Protein AF-A0A1A8XMU4-F1 (afdb_monomer)

Solvent-accessible surface area (backbone atoms only — not comparable to full-atom values): 14173 Å² total; per-residue (Å²): 111,70,67,58,52,43,46,49,24,32,17,44,56,60,53,69,98,49,72,32,64,45,77,50,72,81,90,84,87,80,52,67,67,51,48,51,51,50,50,45,52,37,35,51,31,45,73,56,29,32,70,76,53,36,73,86,26,70,43,55,90,37,67,67,30,49,72,45,59,48,53,18,83,61,72,79,56,88,58,44,72,67,40,54,44,28,48,74,68,73,44,52,79,80,44,54,77,37,59,69,62,79,51,53,55,51,39,67,56,47,44,71,68,56,43,90,61,38,32,41,37,38,41,33,47,45,62,63,26,44,58,66,31,48,80,40,73,52,92,96,46,33,46,25,36,38,46,28,49,25,52,35,27,44,63,56,31,35,68,36,79,79,24,44,29,32,39,38,41,39,36,59,68,80,89,74,68,86,73,59,27,67,64,31,51,51,50,51,50,54,47,49,54,56,54,58,74,69,48,83,78,74,70,80,78,77,75,76,78,85,81,91,78,84,90,86,87,82,89,86,84,88,88,83,89,83,88,90,86,86,90,82,85,86,90,81,87,135

Structure (mmCIF, N/CA/C/O backbone):
data_AF-A0A1A8XMU4-F1
#
_entry.id   AF-A0A1A8XMU4-F1
#
loop_
_atom_site.group_PDB
_atom_site.id
_atom_site.type_symbol
_atom_site.label_atom_id
_atom_site.label_alt_id
_atom_site.label_comp_id
_atom_site.label_asym_id
_atom_s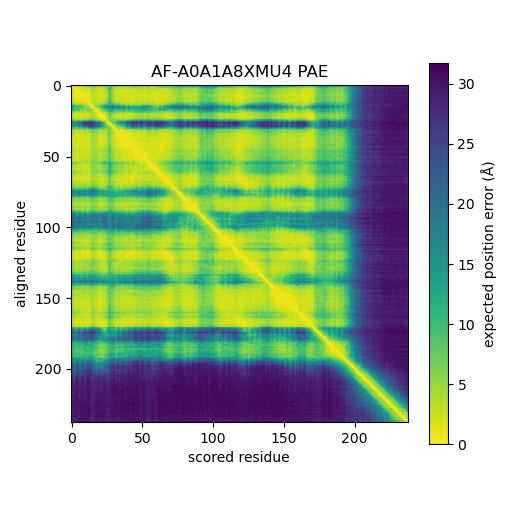ite.label_entity_id
_atom_site.label_seq_id
_atom_site.pdbx_PDB_ins_code
_atom_site.Cartn_x
_atom_site.Cartn_y
_atom_site.Cartn_z
_atom_site.occupancy
_atom_site.B_iso_or_equiv
_atom_site.auth_seq_id
_atom_site.auth_comp_id
_atom_site.auth_asym_id
_atom_site.auth_atom_id
_atom_site.pdbx_PDB_model_num
ATOM 1 N N . MET A 1 1 ? 6.404 12.737 -11.571 1.00 72.56 1 MET A N 1
ATOM 2 C CA . MET A 1 1 ? 6.039 11.404 -12.105 1.00 72.56 1 MET A CA 1
ATOM 3 C C . MET A 1 1 ? 7.260 10.493 -12.218 1.00 72.56 1 MET A C 1
ATOM 5 O O . MET A 1 1 ? 7.312 9.521 -11.483 1.00 72.56 1 MET A O 1
ATOM 9 N N . LYS A 1 2 ? 8.276 10.838 -13.027 1.00 79.31 2 LYS A N 1
ATOM 10 C CA . LYS A 1 2 ? 9.506 10.037 -13.212 1.00 79.31 2 LYS A CA 1
ATOM 11 C C . LYS A 1 2 ? 10.161 9.569 -11.899 1.00 79.31 2 LYS A C 1
ATOM 13 O O . LYS A 1 2 ? 10.366 8.378 -11.714 1.00 79.31 2 LYS A O 1
ATOM 18 N N . THR A 1 3 ? 10.335 10.474 -10.935 1.00 84.88 3 THR A N 1
ATOM 19 C CA . THR A 1 3 ? 10.904 10.156 -9.613 1.00 84.88 3 THR A CA 1
ATOM 20 C C . THR A 1 3 ? 10.090 9.135 -8.811 1.00 84.88 3 THR A C 1
ATOM 22 O O . THR A 1 3 ? 10.677 8.326 -8.102 1.00 84.88 3 THR A O 1
ATOM 25 N N . LEU A 1 4 ? 8.753 9.151 -8.909 1.00 86.81 4 LEU A N 1
ATOM 26 C CA . LEU A 1 4 ? 7.905 8.163 -8.230 1.00 86.81 4 LEU A CA 1
ATOM 27 C C . LEU A 1 4 ? 8.176 6.770 -8.801 1.00 86.81 4 LEU A C 1
ATOM 29 O O . LEU A 1 4 ? 8.338 5.823 -8.040 1.00 86.81 4 LEU A O 1
ATOM 33 N N . PHE A 1 5 ? 8.258 6.658 -10.127 1.00 89.44 5 PHE A N 1
ATOM 34 C CA . PHE A 1 5 ? 8.446 5.376 -10.802 1.00 89.44 5 PHE A CA 1
ATOM 35 C C . PHE A 1 5 ? 9.852 4.840 -10.538 1.00 89.44 5 PHE A C 1
ATOM 37 O O . PHE A 1 5 ? 9.994 3.707 -10.095 1.00 89.44 5 PHE A O 1
ATOM 44 N N . GLU A 1 6 ? 10.881 5.669 -10.716 1.00 88.44 6 GLU A N 1
ATOM 45 C CA . GLU A 1 6 ? 12.275 5.291 -10.461 1.00 88.44 6 GLU A CA 1
ATOM 46 C C . GLU A 1 6 ? 12.489 4.826 -9.021 1.00 88.44 6 GLU A C 1
ATOM 48 O O . GLU A 1 6 ? 13.019 3.739 -8.808 1.00 88.44 6 GLU A O 1
ATOM 53 N N . LYS A 1 7 ? 12.030 5.602 -8.029 1.00 89.44 7 LYS A N 1
ATOM 54 C CA . LYS A 1 7 ? 12.200 5.237 -6.618 1.00 89.44 7 LYS A CA 1
ATOM 55 C C . LYS A 1 7 ? 11.378 4.005 -6.235 1.00 89.44 7 LYS A C 1
ATOM 57 O O . LYS A 1 7 ? 11.873 3.163 -5.490 1.00 89.44 7 LYS A O 1
ATOM 62 N N . THR A 1 8 ? 10.160 3.870 -6.768 1.00 91.12 8 THR A N 1
ATOM 63 C CA . THR A 1 8 ? 9.319 2.689 -6.520 1.00 91.12 8 THR A CA 1
ATOM 64 C C . THR A 1 8 ? 9.969 1.432 -7.085 1.00 91.12 8 THR A C 1
ATOM 66 O O . THR A 1 8 ? 10.133 0.455 -6.363 1.00 91.12 8 THR A O 1
ATOM 69 N N . PHE A 1 9 ? 10.393 1.445 -8.348 1.00 91.81 9 PHE A N 1
ATOM 70 C CA . PHE A 1 9 ? 11.019 0.273 -8.952 1.00 91.81 9 PHE A CA 1
ATOM 71 C C . PHE A 1 9 ? 12.398 -0.028 -8.359 1.00 91.81 9 PHE A C 1
ATOM 73 O O . PHE A 1 9 ? 12.711 -1.197 -8.179 1.00 91.81 9 PHE A O 1
ATOM 80 N N . ALA A 1 10 ? 13.183 0.980 -7.967 1.00 89.25 10 ALA A N 1
ATOM 81 C CA . ALA A 1 10 ? 14.440 0.755 -7.251 1.00 89.25 10 ALA A CA 1
ATOM 82 C C . ALA A 1 10 ? 14.218 0.031 -5.911 1.00 89.25 10 ALA A C 1
ATOM 84 O O . ALA A 1 10 ? 14.952 -0.904 -5.593 1.00 89.25 10 ALA A O 1
ATOM 85 N N . ARG A 1 11 ? 13.173 0.406 -5.153 1.00 90.19 11 ARG A N 1
ATOM 86 C CA . ARG A 1 11 ? 12.763 -0.316 -3.937 1.00 90.19 11 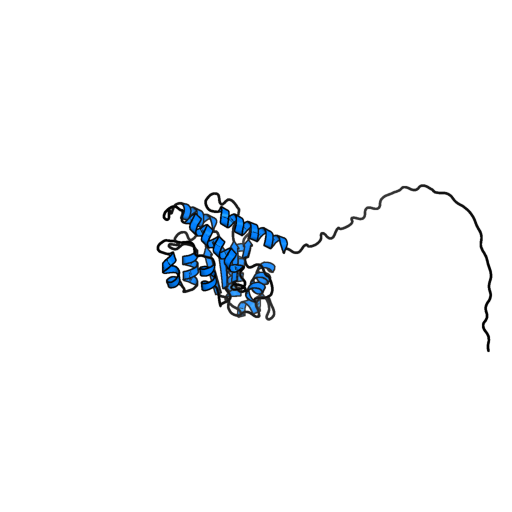ARG A CA 1
ATOM 87 C C . ARG A 1 11 ? 12.375 -1.759 -4.260 1.00 90.19 11 ARG A C 1
ATOM 89 O O . ARG A 1 11 ? 12.880 -2.676 -3.630 1.00 90.19 11 ARG A O 1
ATOM 96 N N . LEU A 1 12 ? 11.527 -1.960 -5.267 1.00 90.38 12 LEU A N 1
ATOM 97 C CA . LEU A 1 12 ? 11.021 -3.283 -5.658 1.00 90.38 12 LEU A CA 1
ATOM 98 C C . LEU A 1 12 ? 12.105 -4.205 -6.254 1.00 90.38 12 LEU A C 1
ATOM 100 O O . LEU A 1 12 ? 11.953 -5.422 -6.220 1.00 90.38 12 LEU A O 1
ATOM 104 N N . GLU A 1 13 ? 13.204 -3.642 -6.761 1.00 88.38 13 GLU A N 1
ATOM 105 C CA . GLU A 1 13 ? 14.417 -4.365 -7.174 1.00 88.38 13 GLU A CA 1
ATOM 106 C C . GLU A 1 13 ? 15.375 -4.665 -6.001 1.00 88.38 13 GLU A C 1
ATOM 108 O O . GLU A 1 13 ? 16.461 -5.196 -6.231 1.00 88.38 13 GLU A O 1
ATOM 113 N N . ASN A 1 14 ? 15.024 -4.309 -4.759 1.00 83.50 14 ASN A N 1
ATOM 114 C CA . ASN A 1 14 ? 15.906 -4.364 -3.585 1.00 83.50 14 ASN A CA 1
ATOM 115 C C . ASN A 1 14 ? 17.212 -3.558 -3.751 1.00 83.50 14 ASN A C 1
ATOM 117 O O . ASN A 1 14 ? 18.244 -3.885 -3.160 1.00 83.50 14 ASN A O 1
ATOM 121 N N . ARG A 1 15 ? 17.192 -2.480 -4.547 1.00 73.44 15 ARG A N 1
ATOM 122 C CA . ARG A 1 15 ? 18.372 -1.641 -4.799 1.00 73.44 15 ARG A CA 1
ATOM 123 C C . ARG A 1 15 ? 18.465 -0.486 -3.800 1.00 73.44 15 ARG A C 1
ATOM 125 O O . ARG A 1 15 ? 17.920 0.598 -4.011 1.00 73.44 15 ARG A O 1
ATOM 132 N N . GLY A 1 16 ? 19.244 -0.708 -2.743 1.00 64.00 16 GLY A N 1
ATOM 133 C CA . GLY A 1 16 ? 19.628 0.309 -1.759 1.00 64.00 16 GLY A CA 1
ATOM 134 C C . GLY A 1 16 ? 18.535 0.673 -0.747 1.00 64.00 16 GLY A C 1
ATOM 135 O O . GLY A 1 16 ? 17.432 0.128 -0.750 1.00 64.00 16 GLY A O 1
ATOM 136 N N . ASP A 1 17 ? 18.854 1.623 0.134 1.00 66.94 17 ASP A N 1
ATOM 137 C CA . ASP A 1 17 ? 17.950 2.114 1.182 1.00 66.94 17 ASP A CA 1
ATOM 138 C C . ASP A 1 17 ? 16.961 3.149 0.610 1.00 66.94 17 ASP A C 1
ATOM 140 O O . ASP A 1 17 ? 17.117 4.366 0.757 1.00 66.94 17 ASP A O 1
ATOM 144 N N . GLN A 1 18 ? 15.978 2.657 -0.147 1.00 75.38 18 GLN A N 1
ATOM 145 C CA . GLN A 1 18 ? 14.910 3.472 -0.731 1.00 75.38 18 GLN A CA 1
ATOM 146 C C . GLN A 1 18 ? 13.724 3.611 0.222 1.00 75.38 18 GLN A C 1
ATOM 148 O O . GLN A 1 18 ? 13.445 2.731 1.036 1.00 75.38 18 GLN A O 1
ATOM 153 N N . ALA A 1 19 ? 12.980 4.709 0.070 1.00 80.69 19 ALA A N 1
ATOM 154 C CA . ALA A 1 19 ? 11.740 4.910 0.807 1.00 80.69 19 ALA A CA 1
ATOM 155 C C . ALA A 1 19 ? 10.749 3.770 0.514 1.00 80.69 19 ALA A C 1
ATOM 157 O O . ALA A 1 19 ? 10.468 3.459 -0.642 1.00 80.69 19 ALA A O 1
ATOM 158 N N . SER A 1 20 ? 10.214 3.170 1.576 1.00 84.69 20 SER A N 1
ATOM 159 C CA . SER A 1 20 ? 9.174 2.136 1.509 1.00 84.69 20 SER A CA 1
ATOM 160 C C . SER A 1 20 ? 7.779 2.720 1.283 1.00 84.69 20 SER A C 1
ATOM 162 O O . SER A 1 20 ? 6.878 2.010 0.850 1.00 84.69 20 SER A O 1
ATOM 164 N N . THR A 1 21 ? 7.586 4.005 1.602 1.00 87.69 21 THR A N 1
ATOM 165 C CA . THR A 1 21 ? 6.296 4.693 1.510 1.00 87.69 21 THR A CA 1
ATOM 166 C C . THR A 1 21 ? 6.436 6.021 0.777 1.00 87.69 21 THR A C 1
ATOM 168 O O . THR A 1 21 ? 7.309 6.824 1.109 1.00 87.69 21 THR A O 1
ATOM 171 N N . PHE A 1 22 ? 5.542 6.283 -0.175 1.00 88.56 22 PHE A N 1
ATOM 172 C CA . PHE A 1 22 ? 5.443 7.548 -0.899 1.00 88.56 22 PHE A CA 1
ATOM 173 C C . PHE A 1 22 ? 4.105 8.216 -0.616 1.00 88.56 22 PHE A C 1
ATOM 175 O O . PHE A 1 22 ? 3.056 7.588 -0.733 1.00 88.56 22 PHE A O 1
ATOM 182 N N . LEU A 1 23 ? 4.149 9.505 -0.281 1.00 84.88 23 LEU A N 1
ATOM 183 C CA . LEU A 1 23 ? 2.960 10.301 -0.011 1.00 84.88 23 LEU A CA 1
ATOM 184 C C . LEU A 1 23 ? 2.737 11.349 -1.105 1.00 84.88 23 LEU A C 1
ATOM 186 O O . LEU A 1 23 ? 3.631 12.145 -1.395 1.00 84.88 23 LEU A O 1
ATOM 190 N N . LEU A 1 24 ? 1.533 11.387 -1.675 1.00 84.69 24 LEU A N 1
ATOM 191 C CA . LEU A 1 24 ? 1.148 12.339 -2.719 1.00 84.69 24 LEU A CA 1
ATOM 192 C C . LEU A 1 24 ? 0.278 13.472 -2.121 1.00 84.69 24 LEU A C 1
ATOM 194 O O . LEU A 1 24 ? -0.939 13.327 -2.024 1.00 84.69 24 LEU A O 1
ATOM 198 N N . THR A 1 25 ? 0.891 14.598 -1.700 1.00 72.38 25 THR A N 1
ATOM 199 C CA . THR A 1 25 ? 0.243 15.645 -0.862 1.00 72.38 25 THR A CA 1
ATOM 200 C C . THR A 1 25 ? -0.343 16.880 -1.558 1.00 72.38 25 THR A C 1
ATOM 202 O O . THR A 1 25 ? -1.115 17.576 -0.910 1.00 72.38 25 THR A O 1
ATOM 205 N N . GLN A 1 26 ? -0.050 17.203 -2.824 1.00 68.94 26 GLN A N 1
ATOM 206 C CA . GLN A 1 26 ? -0.639 18.395 -3.468 1.00 68.94 26 GLN A CA 1
ATOM 207 C C . GLN A 1 26 ? -1.258 18.134 -4.844 1.00 68.94 26 GLN A C 1
ATOM 209 O O . GLN A 1 26 ? -0.777 17.326 -5.639 1.00 68.94 26 GLN A O 1
ATOM 214 N N . SER A 1 27 ? -2.378 18.829 -5.063 1.00 61.56 27 SER A N 1
ATOM 215 C CA . SER A 1 27 ? -3.266 18.802 -6.224 1.00 61.56 27 SER A CA 1
ATOM 216 C C . SER A 1 27 ? -2.989 19.991 -7.148 1.00 61.56 27 SER A C 1
ATOM 218 O O . SER A 1 27 ? -3.252 21.124 -6.771 1.00 61.56 27 SER A O 1
ATOM 220 N N . MET A 1 28 ? -2.548 19.716 -8.377 1.00 53.88 28 MET A N 1
ATOM 221 C CA . MET A 1 28 ? -2.729 20.573 -9.558 1.00 53.88 28 MET A CA 1
ATOM 222 C C . MET A 1 28 ? -3.083 19.656 -10.748 1.00 53.88 28 MET A C 1
ATOM 224 O O . MET A 1 28 ? -2.209 19.198 -11.476 1.00 53.88 28 MET A O 1
ATOM 228 N N . GLY A 1 29 ? -4.374 19.315 -10.881 1.00 45.81 29 GLY A N 1
ATOM 229 C CA . GLY A 1 29 ? -5.020 19.091 -12.187 1.00 45.81 29 GLY A CA 1
ATOM 230 C C . GLY A 1 29 ? -4.908 17.738 -12.914 1.00 45.81 29 GLY A C 1
ATOM 231 O O . GLY A 1 29 ? -4.658 17.742 -14.110 1.00 45.81 29 GLY A O 1
ATOM 232 N N . GLY A 1 30 ? -5.159 16.594 -12.260 1.00 58.88 30 GLY A N 1
ATOM 233 C CA . GLY A 1 30 ? -5.645 15.386 -12.972 1.00 58.88 30 GLY A CA 1
ATOM 234 C C . GLY A 1 30 ? -4.772 14.127 -12.929 1.00 58.88 30 GLY A C 1
ATOM 235 O O . GLY A 1 30 ? -5.183 13.085 -13.423 1.00 58.88 30 GLY A O 1
ATOM 236 N N . GLY A 1 31 ? -3.585 14.169 -12.320 1.00 71.38 31 GLY A N 1
ATOM 237 C CA . GLY A 1 31 ? -2.595 13.099 -12.494 1.00 71.38 31 GLY A CA 1
ATOM 238 C C . GLY A 1 31 ? -2.426 12.072 -11.368 1.00 71.38 31 GLY A C 1
ATOM 239 O O . GLY A 1 31 ? -1.685 11.129 -11.580 1.00 71.38 31 GLY A O 1
ATOM 240 N N . LYS A 1 32 ? -3.001 12.223 -10.162 1.00 80.62 32 LYS A N 1
ATOM 241 C CA . LYS A 1 32 ? -2.679 11.334 -9.013 1.00 80.62 32 LYS A CA 1
ATOM 242 C C . LYS A 1 32 ? -3.149 9.902 -9.240 1.00 80.62 32 LYS A C 1
ATOM 244 O O . LYS A 1 32 ? -2.325 8.991 -9.298 1.00 80.62 32 LYS A O 1
ATOM 249 N N . THR A 1 33 ? -4.443 9.750 -9.481 1.00 81.19 33 THR A N 1
ATOM 250 C CA . THR A 1 33 ? -5.050 8.474 -9.855 1.00 81.19 33 THR A CA 1
ATOM 251 C C . THR A 1 33 ? -4.407 7.939 -11.133 1.00 81.19 33 THR A C 1
ATOM 253 O O . THR A 1 33 ? -3.990 6.790 -11.161 1.00 81.19 33 THR A O 1
ATOM 256 N N . HIS A 1 34 ? -4.168 8.786 -12.144 1.00 86.00 34 HIS A N 1
ATOM 257 C CA . HIS A 1 34 ? -3.442 8.387 -13.357 1.00 86.00 34 HIS A CA 1
ATOM 258 C C . HIS A 1 34 ? -2.012 7.895 -13.083 1.00 86.00 34 HIS A C 1
ATOM 260 O O . HIS A 1 34 ? -1.583 6.923 -13.690 1.00 86.00 34 HIS A O 1
ATOM 266 N N . ASN A 1 35 ? -1.271 8.518 -12.165 1.00 87.50 35 ASN A N 1
ATOM 267 C CA . ASN A 1 35 ? 0.080 8.104 -11.786 1.00 87.50 35 ASN A CA 1
ATOM 268 C C . ASN A 1 35 ? 0.053 6.757 -11.072 1.00 87.50 35 ASN A C 1
ATOM 270 O O . ASN A 1 35 ? 0.921 5.930 -11.330 1.00 87.50 35 ASN A O 1
ATOM 274 N N . MET A 1 36 ? -0.920 6.542 -10.184 1.00 89.12 36 MET A N 1
ATOM 275 C CA . MET A 1 36 ? -1.101 5.267 -9.490 1.00 89.12 36 MET A CA 1
ATOM 276 C C . MET A 1 36 ? -1.519 4.170 -10.468 1.00 89.12 36 MET A C 1
ATOM 278 O O . MET A 1 36 ? -0.903 3.110 -10.477 1.00 89.12 36 MET A O 1
ATOM 282 N N . ILE A 1 37 ? -2.473 4.446 -11.362 1.00 90.25 37 ILE A N 1
ATOM 283 C CA . ILE A 1 37 ? -2.896 3.524 -12.424 1.00 90.25 37 ILE A CA 1
ATOM 284 C C . ILE A 1 37 ? -1.716 3.190 -13.339 1.00 90.25 37 ILE A C 1
ATOM 286 O O . ILE A 1 37 ? -1.423 2.018 -13.557 1.00 90.25 37 ILE A O 1
ATOM 290 N N . ALA A 1 38 ? -0.996 4.195 -13.842 1.00 92.44 38 ALA A N 1
ATOM 291 C CA . ALA A 1 38 ? 0.162 3.991 -14.705 1.00 92.44 38 ALA A CA 1
ATOM 292 C C . ALA A 1 38 ? 1.249 3.179 -13.993 1.00 92.44 38 ALA A C 1
ATOM 294 O O . ALA A 1 38 ? 1.764 2.216 -14.556 1.00 92.44 38 ALA A O 1
ATOM 295 N N . LEU A 1 39 ? 1.561 3.508 -12.737 1.00 93.44 39 LEU A N 1
ATOM 296 C CA . LEU A 1 39 ? 2.517 2.751 -11.936 1.00 93.44 39 LEU A CA 1
ATOM 297 C C . LEU A 1 39 ? 2.056 1.302 -11.726 1.00 93.44 39 LEU A C 1
ATOM 299 O O . LEU A 1 39 ? 2.861 0.390 -11.886 1.00 93.44 39 LEU A O 1
ATOM 303 N N . GLY A 1 40 ? 0.773 1.079 -11.437 1.00 93.88 40 GLY A N 1
ATOM 304 C CA . GLY A 1 40 ? 0.180 -0.249 -11.285 1.00 93.88 40 GLY A CA 1
ATOM 305 C C . GLY A 1 40 ? 0.236 -1.076 -12.571 1.00 93.88 40 GLY A C 1
ATOM 306 O O . GLY A 1 40 ? 0.638 -2.238 -12.542 1.00 93.88 40 GLY A O 1
ATOM 307 N N . LEU A 1 41 ? -0.076 -0.474 -13.721 1.00 94.19 41 LEU A N 1
ATOM 308 C CA . LEU A 1 41 ? 0.025 -1.128 -15.029 1.00 94.19 41 LEU A CA 1
ATOM 309 C C . LEU A 1 41 ? 1.475 -1.494 -15.366 1.00 94.19 41 LEU A C 1
ATOM 311 O O . LEU A 1 41 ? 1.747 -2.613 -15.803 1.00 94.19 41 LEU A O 1
ATOM 315 N N . LEU A 1 42 ? 2.420 -0.583 -15.121 1.00 94.38 42 LEU A N 1
ATOM 316 C CA . LEU A 1 42 ? 3.847 -0.842 -15.325 1.00 94.38 42 LEU A CA 1
ATOM 317 C C . LEU A 1 42 ? 4.383 -1.892 -14.345 1.00 94.38 42 LEU A C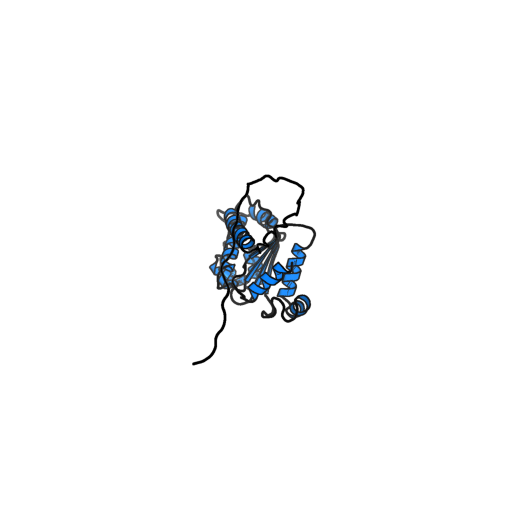 1
ATOM 319 O O . LEU A 1 42 ? 5.266 -2.667 -14.704 1.00 94.38 42 LEU A O 1
ATOM 323 N N . ALA A 1 43 ? 3.862 -1.949 -13.121 1.00 94.69 43 ALA A N 1
ATOM 324 C CA . ALA A 1 43 ? 4.214 -2.960 -12.131 1.00 94.69 43 ALA A CA 1
ATOM 325 C C . ALA A 1 43 ? 3.723 -4.356 -12.560 1.00 94.69 43 ALA A C 1
ATOM 327 O O . ALA A 1 43 ? 4.511 -5.305 -12.592 1.00 94.69 43 ALA A O 1
ATOM 328 N N . LYS A 1 44 ? 2.459 -4.460 -12.988 1.00 94.56 44 LYS A N 1
ATOM 329 C CA . LYS A 1 44 ? 1.820 -5.719 -13.397 1.00 94.56 44 LYS A CA 1
ATOM 330 C C . LYS A 1 44 ? 2.355 -6.277 -14.719 1.00 94.56 44 LYS A C 1
ATOM 332 O O . LYS A 1 44 ? 2.411 -7.493 -14.885 1.00 94.56 44 LYS A O 1
ATOM 337 N N . HIS A 1 45 ? 2.761 -5.415 -15.656 1.00 95.06 45 HIS A N 1
ATOM 338 C CA . HIS A 1 45 ? 3.137 -5.816 -17.015 1.00 95.06 45 HIS A CA 1
ATOM 339 C C . HIS A 1 45 ? 4.598 -5.455 -17.354 1.00 95.06 45 HIS A C 1
ATOM 341 O O . HIS A 1 45 ? 4.855 -4.374 -17.893 1.00 95.06 45 HIS A O 1
ATOM 347 N N . PRO A 1 46 ? 5.571 -6.368 -17.145 1.00 93.50 46 PRO A N 1
ATOM 348 C CA . PRO A 1 46 ? 6.986 -6.128 -17.462 1.00 93.50 46 PRO A CA 1
ATOM 349 C C . PRO A 1 46 ? 7.238 -5.754 -18.928 1.00 93.50 46 PRO A C 1
ATOM 351 O O . PRO A 1 46 ? 8.065 -4.895 -19.220 1.00 93.50 46 PRO A O 1
ATOM 354 N N . ALA A 1 47 ? 6.481 -6.342 -19.860 1.00 92.50 47 ALA A N 1
ATOM 355 C CA . ALA A 1 47 ? 6.580 -6.015 -21.282 1.00 92.50 47 ALA A CA 1
ATOM 356 C C . ALA A 1 47 ? 6.177 -4.559 -21.577 1.00 92.50 47 ALA A C 1
ATOM 358 O O . ALA A 1 47 ? 6.819 -3.889 -22.386 1.00 92.50 47 ALA A O 1
ATOM 359 N N . LEU A 1 48 ? 5.139 -4.049 -20.902 1.00 93.25 48 LEU A N 1
ATOM 360 C CA . LEU A 1 48 ? 4.741 -2.644 -20.999 1.00 93.25 48 LEU A CA 1
ATOM 361 C C . LEU A 1 48 ? 5.792 -1.746 -20.338 1.00 93.25 48 LEU A C 1
ATOM 363 O O . LEU A 1 48 ? 6.173 -0.724 -20.905 1.00 93.25 48 LEU A O 1
ATOM 367 N N . ARG A 1 49 ? 6.321 -2.168 -19.184 1.00 93.75 49 ARG A N 1
ATOM 368 C CA . ARG A 1 49 ? 7.396 -1.466 -18.478 1.00 93.75 49 ARG A CA 1
ATOM 369 C C . ARG A 1 49 ? 8.636 -1.280 -19.343 1.00 93.75 49 ARG A C 1
ATOM 371 O O . ARG A 1 49 ? 9.125 -0.162 -19.441 1.00 93.75 49 ARG A O 1
ATOM 378 N N . ALA A 1 50 ? 9.079 -2.321 -20.044 1.00 92.06 50 ALA A N 1
ATOM 379 C CA . ALA A 1 50 ? 10.215 -2.243 -20.960 1.00 92.06 50 ALA A CA 1
ATOM 380 C C . ALA A 1 50 ? 9.964 -1.307 -22.159 1.00 92.06 50 ALA A C 1
ATOM 382 O O . ALA A 1 50 ? 10.901 -0.673 -22.641 1.00 92.06 50 ALA A O 1
ATOM 383 N N . LYS A 1 51 ? 8.714 -1.194 -22.634 1.00 92.88 51 LYS A N 1
ATOM 384 C CA . LYS A 1 51 ? 8.338 -0.256 -23.708 1.00 92.88 51 LYS A CA 1
ATOM 385 C C . LYS A 1 51 ? 8.338 1.200 -23.237 1.00 92.88 51 LYS A C 1
ATOM 387 O O . LYS A 1 51 ? 8.784 2.067 -23.976 1.00 92.88 51 LYS A O 1
ATOM 392 N N . VAL A 1 52 ? 7.841 1.464 -22.026 1.00 90.69 52 VAL A N 1
ATOM 393 C CA . VAL A 1 52 ? 7.659 2.830 -21.500 1.00 90.69 52 VAL A CA 1
ATOM 394 C C . VAL A 1 52 ? 8.920 3.369 -20.820 1.00 90.69 52 VAL A C 1
ATOM 396 O O . VAL A 1 52 ? 9.260 4.534 -20.999 1.00 90.69 52 VAL A O 1
ATOM 399 N N . LEU A 1 53 ? 9.621 2.541 -20.039 1.00 89.38 53 LEU A N 1
ATOM 400 C CA . LEU A 1 53 ? 10.818 2.933 -19.279 1.00 89.38 53 LEU A CA 1
ATOM 401 C C . LEU A 1 53 ? 12.133 2.528 -19.963 1.00 89.38 53 LEU A C 1
ATOM 403 O O . LEU A 1 53 ? 13.204 2.916 -19.500 1.00 89.38 53 LEU A O 1
ATOM 407 N N . GLY A 1 54 ? 12.060 1.774 -21.061 1.00 89.81 54 GLY A N 1
ATOM 408 C CA . GLY A 1 54 ? 13.213 1.209 -21.757 1.00 89.81 54 GLY A CA 1
ATOM 409 C C . GLY A 1 54 ? 13.628 -0.160 -21.207 1.00 89.81 54 GLY A C 1
ATOM 410 O O . GLY A 1 54 ? 13.386 -0.490 -20.046 1.00 89.81 54 GLY A O 1
ATOM 411 N N . ARG A 1 55 ? 14.287 -0.972 -22.047 1.00 86.00 55 ARG A N 1
ATOM 412 C CA . ARG A 1 55 ? 14.701 -2.352 -21.708 1.00 86.00 55 ARG A CA 1
ATOM 413 C C . ARG A 1 55 ? 15.659 -2.436 -20.515 1.00 86.00 55 ARG A C 1
ATOM 415 O O . ARG A 1 55 ? 15.589 -3.397 -19.766 1.00 86.00 55 ARG A O 1
ATOM 422 N N . ASN A 1 56 ? 16.483 -1.407 -20.321 1.00 85.62 56 ASN A N 1
ATOM 423 C CA . ASN A 1 56 ? 17.410 -1.280 -19.189 1.00 85.62 56 ASN A CA 1
ATOM 424 C C . ASN A 1 56 ? 16.934 -0.217 -18.179 1.00 85.62 56 ASN A C 1
ATOM 426 O O . ASN A 1 56 ? 17.726 0.306 -17.398 1.00 85.62 56 ASN A O 1
ATOM 430 N N . GLY A 1 57 ? 15.651 0.153 -18.241 1.00 84.69 57 GLY A N 1
ATOM 431 C CA . GLY A 1 57 ? 15.044 1.167 -17.387 1.00 84.69 57 GLY A CA 1
ATOM 432 C C . GLY A 1 57 ? 14.842 0.709 -15.944 1.00 84.69 57 GLY A C 1
ATOM 433 O O . GLY A 1 57 ? 15.241 -0.385 -15.541 1.00 84.69 57 GLY A O 1
ATOM 434 N N . ALA A 1 58 ? 14.191 1.554 -15.146 1.00 86.12 58 ALA A N 1
ATOM 435 C CA . ALA A 1 58 ? 13.847 1.216 -13.769 1.00 86.12 58 ALA A CA 1
ATOM 436 C C . ALA A 1 58 ? 12.891 0.009 -13.724 1.00 86.12 58 ALA A C 1
ATOM 438 O O . ALA A 1 58 ? 11.881 -0.019 -14.430 1.00 86.12 58 ALA A O 1
ATOM 439 N N . GLY A 1 59 ? 13.195 -0.982 -12.886 1.00 85.44 59 GLY A N 1
ATOM 440 C CA . GLY A 1 59 ? 12.365 -2.177 -12.747 1.00 85.44 59 GLY A CA 1
ATOM 441 C C . GLY A 1 59 ? 12.611 -3.234 -13.826 1.00 85.44 59 GLY A C 1
ATOM 442 O O . GLY A 1 59 ? 11.764 -4.111 -14.002 1.00 85.44 59 GLY A O 1
ATOM 443 N N . HIS A 1 60 ? 13.709 -3.159 -14.587 1.00 88.56 60 HIS A N 1
ATOM 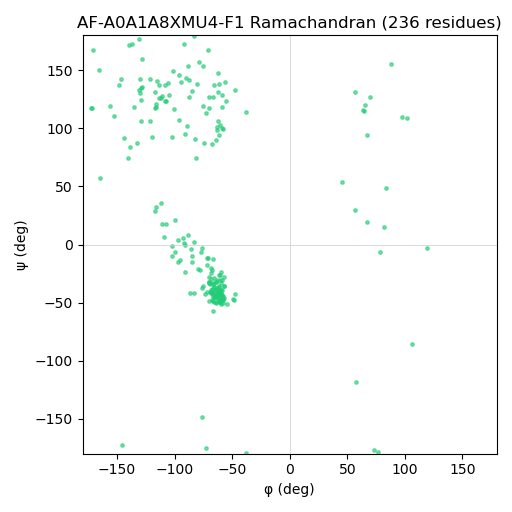444 C CA . HIS A 1 60 ? 14.045 -4.185 -15.582 1.00 88.56 60 HIS A CA 1
ATOM 445 C C . HIS A 1 60 ? 14.460 -5.514 -14.940 1.00 88.56 60 HIS A C 1
ATOM 447 O O . HIS A 1 60 ? 14.281 -6.558 -15.558 1.00 88.56 60 HIS A O 1
ATOM 453 N N . ALA A 1 61 ? 15.014 -5.482 -13.721 1.00 87.88 61 ALA A N 1
ATOM 454 C CA . ALA A 1 61 ? 15.518 -6.675 -13.041 1.00 87.88 61 ALA A CA 1
ATOM 455 C C . ALA A 1 61 ? 14.424 -7.433 -12.270 1.00 87.88 61 ALA A C 1
ATOM 457 O O . ALA A 1 61 ? 14.622 -8.582 -11.883 1.00 87.88 61 ALA A O 1
ATOM 458 N N . VAL A 1 62 ? 13.272 -6.799 -12.039 1.00 90.00 62 VAL A N 1
ATOM 459 C CA . VAL A 1 62 ? 12.117 -7.415 -11.378 1.00 90.00 62 VAL A CA 1
ATOM 460 C C . VAL A 1 62 ? 11.123 -7.935 -12.416 1.00 90.00 62 VAL A C 1
ATOM 462 O O . VAL A 1 62 ? 10.960 -7.346 -13.483 1.00 90.00 62 VAL A O 1
ATOM 465 N N . GLY A 1 63 ? 10.451 -9.045 -12.109 1.00 90.50 63 GLY A N 1
ATOM 466 C CA . GLY A 1 63 ? 9.393 -9.622 -12.939 1.00 90.50 63 GLY A CA 1
ATOM 467 C C . GLY A 1 63 ? 8.066 -8.862 -12.841 1.00 90.50 63 GLY A C 1
ATOM 468 O O . GLY A 1 63 ? 8.026 -7.638 -12.669 1.00 90.50 63 GLY A O 1
ATOM 469 N N . ALA A 1 64 ? 6.957 -9.588 -12.985 1.00 92.25 64 ALA A N 1
ATOM 470 C CA . ALA A 1 64 ? 5.640 -9.044 -12.672 1.00 92.25 64 ALA A CA 1
ATOM 471 C C . ALA A 1 64 ? 5.553 -8.766 -11.166 1.00 92.25 64 ALA A C 1
ATOM 473 O O . ALA A 1 64 ? 6.025 -9.556 -10.352 1.00 92.25 64 ALA A O 1
ATOM 474 N N . ILE A 1 65 ? 4.981 -7.621 -10.812 1.00 94.62 65 ILE A N 1
ATOM 475 C CA . ILE A 1 65 ? 4.866 -7.157 -9.432 1.00 94.62 65 ILE A CA 1
ATOM 476 C C . ILE A 1 65 ? 3.404 -7.268 -9.035 1.00 94.62 65 ILE A C 1
ATOM 478 O O . ILE A 1 65 ? 2.508 -6.902 -9.805 1.00 94.62 65 ILE A O 1
ATOM 482 N N . ARG A 1 66 ? 3.162 -7.760 -7.825 1.00 94.19 66 ARG A N 1
ATOM 483 C CA . ARG A 1 66 ? 1.823 -7.844 -7.261 1.00 94.19 66 ARG A CA 1
ATOM 484 C C . ARG A 1 66 ? 1.326 -6.444 -6.932 1.00 94.19 66 ARG A C 1
ATOM 486 O O . ARG A 1 66 ? 2.005 -5.703 -6.232 1.00 94.19 66 ARG A O 1
ATOM 493 N N . VAL A 1 67 ? 0.148 -6.081 -7.423 1.00 94.31 67 VAL A N 1
ATOM 494 C CA . VAL A 1 67 ? -0.462 -4.774 -7.159 1.00 94.31 67 VAL A CA 1
ATOM 495 C C . VAL A 1 67 ? -1.751 -5.000 -6.391 1.00 94.31 67 VAL A C 1
ATOM 497 O O . VAL A 1 67 ? -2.633 -5.697 -6.887 1.00 94.31 67 VAL A O 1
ATOM 500 N N . ILE A 1 68 ? -1.836 -4.422 -5.197 1.00 93.81 68 ILE A N 1
ATOM 501 C CA . ILE A 1 68 ? -3.027 -4.434 -4.343 1.00 93.81 68 ILE A CA 1
ATOM 502 C C . ILE A 1 68 ? -3.351 -3.006 -3.915 1.00 93.81 68 ILE A C 1
ATOM 504 O O . ILE A 1 68 ? -2.480 -2.133 -3.930 1.00 93.81 68 ILE A O 1
ATOM 508 N N . GLY A 1 69 ? -4.583 -2.743 -3.505 1.00 91.94 69 GLY A N 1
ATOM 509 C CA . GLY A 1 69 ? -4.915 -1.430 -2.984 1.00 91.94 69 GLY A CA 1
ATOM 510 C C . GLY A 1 69 ? -6.287 -1.312 -2.359 1.00 91.94 69 GLY A C 1
ATOM 511 O O . GLY A 1 69 ? -7.138 -2.178 -2.508 1.00 91.94 69 GLY A O 1
ATOM 512 N N . PHE A 1 70 ? -6.481 -0.206 -1.657 1.00 90.44 70 PHE A N 1
ATOM 513 C CA . PHE A 1 70 ? -7.728 0.161 -1.017 1.00 90.44 70 PHE A CA 1
ATOM 514 C C . PHE A 1 70 ? -8.115 1.579 -1.429 1.00 90.44 70 PHE A C 1
ATOM 516 O O . PHE A 1 70 ? -7.269 2.478 -1.433 1.00 90.44 70 PHE A O 1
ATOM 523 N N . HIS A 1 71 ? -9.390 1.769 -1.758 1.00 88.25 71 HIS A N 1
ATOM 524 C CA . HIS A 1 71 ? -9.950 3.057 -2.142 1.00 88.25 71 HIS A CA 1
ATOM 525 C C . HIS A 1 71 ? -11.016 3.475 -1.132 1.00 88.25 71 HIS A C 1
ATOM 527 O O . HIS A 1 71 ? -12.029 2.799 -0.979 1.00 88.25 71 HIS A O 1
ATOM 533 N N . GLY A 1 72 ? -10.815 4.591 -0.436 1.00 81.25 72 GLY A N 1
ATOM 534 C CA . GLY A 1 72 ? -11.656 4.939 0.705 1.00 81.25 72 GLY A CA 1
ATOM 535 C C . GLY A 1 72 ? -13.052 5.481 0.382 1.00 81.25 72 GLY A C 1
ATOM 536 O O . GLY A 1 72 ? -13.845 5.659 1.303 1.00 81.25 72 GLY A O 1
ATOM 537 N N . ARG A 1 73 ? -13.428 5.669 -0.893 1.00 80.06 73 ARG A N 1
ATOM 538 C CA . ARG A 1 73 ? -14.856 5.833 -1.248 1.00 80.06 73 ARG A CA 1
ATOM 539 C C . ARG A 1 73 ? -15.646 4.532 -1.141 1.00 80.06 73 ARG A C 1
ATOM 541 O O . ARG A 1 73 ? -16.872 4.575 -1.083 1.00 80.06 73 ARG A O 1
ATOM 548 N N . GLN A 1 74 ? -14.964 3.391 -1.109 1.00 76.69 74 GLN A N 1
ATOM 549 C CA . GLN A 1 74 ? -15.582 2.092 -0.903 1.00 76.69 74 GLN A CA 1
ATOM 550 C C . GLN A 1 74 ? -15.788 1.865 0.605 1.00 76.69 74 GLN A C 1
ATOM 552 O O . GLN A 1 74 ? -14.902 1.409 1.327 1.00 76.69 74 GLN A O 1
ATOM 557 N N . THR A 1 75 ? -16.958 2.265 1.108 1.00 65.19 75 THR A N 1
ATOM 558 C CA . THR A 1 75 ? -17.289 2.275 2.548 1.00 65.19 75 THR A CA 1
ATOM 559 C C . THR A 1 75 ? -17.944 0.982 3.052 1.00 65.19 75 THR A C 1
ATOM 561 O O . THR A 1 75 ? -18.219 0.849 4.249 1.00 65.19 75 THR A O 1
ATOM 564 N N . ASP A 1 76 ? -18.158 0.003 2.173 1.00 65.44 76 ASP A N 1
ATOM 565 C CA . ASP A 1 76 ? -18.783 -1.295 2.455 1.00 65.44 76 ASP A CA 1
ATOM 566 C C . ASP A 1 76 ? -17.792 -2.384 2.913 1.00 65.44 76 ASP A C 1
ATOM 568 O O . ASP A 1 76 ? -18.185 -3.537 3.101 1.00 65.44 76 ASP A O 1
ATOM 572 N N . ALA A 1 77 ? -16.528 -2.029 3.173 1.00 67.69 77 ALA A N 1
ATOM 573 C CA . ALA A 1 77 ? -15.504 -2.965 3.635 1.00 67.69 77 ALA A CA 1
ATOM 574 C C . ALA A 1 77 ? -15.857 -3.570 5.011 1.00 67.69 77 ALA A C 1
ATOM 576 O O . ALA A 1 77 ? -15.617 -2.974 6.066 1.00 67.69 77 ALA A O 1
ATOM 577 N N . GLN A 1 78 ? -16.419 -4.784 5.002 1.00 64.06 78 GLN A N 1
ATOM 578 C CA . GLN A 1 78 ? -16.881 -5.487 6.209 1.00 64.06 78 GLN A CA 1
ATOM 579 C C . GLN A 1 78 ? -15.746 -5.810 7.190 1.00 64.06 78 GLN A C 1
ATOM 581 O O . GLN A 1 78 ? -15.955 -5.824 8.401 1.00 64.06 78 GLN A O 1
ATOM 586 N N . PHE A 1 79 ? -14.539 -6.029 6.668 1.00 70.88 79 PHE A N 1
ATOM 587 C CA . PHE A 1 79 ? -13.375 -6.483 7.429 1.00 70.88 79 PHE A CA 1
ATOM 588 C C . PHE A 1 79 ? -12.272 -5.426 7.565 1.00 70.88 79 PHE A C 1
ATOM 590 O O . PHE A 1 79 ? -11.117 -5.749 7.851 1.00 70.88 79 PHE A O 1
ATOM 597 N N . GLY A 1 80 ? -12.600 -4.157 7.330 1.00 79.06 80 GLY A N 1
ATOM 598 C CA . GLY A 1 80 ? -11.600 -3.101 7.327 1.00 79.06 80 GLY A CA 1
ATOM 599 C C . GLY A 1 80 ? -10.683 -3.126 6.099 1.00 79.06 80 GLY A C 1
ATOM 600 O O . GLY A 1 80 ? -10.803 -3.961 5.203 1.00 79.06 80 GLY A O 1
ATOM 601 N N . ILE A 1 81 ? -9.702 -2.220 6.092 1.00 84.25 81 ILE A N 1
ATOM 602 C CA . ILE A 1 81 ? -8.706 -2.105 5.011 1.00 84.25 81 ILE A CA 1
ATOM 603 C C . ILE A 1 81 ? -7.854 -3.375 4.901 1.00 84.25 81 ILE A C 1
ATOM 605 O O . ILE A 1 81 ? -7.499 -3.799 3.805 1.00 84.25 81 ILE A O 1
ATOM 609 N N . TRP A 1 82 ? -7.510 -4.003 6.029 1.00 84.12 82 TRP A N 1
ATOM 610 C CA . TRP A 1 82 ? -6.677 -5.206 6.016 1.00 84.12 82 TRP A CA 1
ATOM 611 C C . TRP A 1 82 ? -7.410 -6.418 5.456 1.00 84.12 82 TRP A C 1
ATOM 613 O O . TRP A 1 82 ? -6.766 -7.241 4.817 1.00 84.12 82 TRP A O 1
ATOM 623 N N . GLY A 1 83 ? -8.728 -6.510 5.651 1.00 82.75 83 GLY A N 1
ATOM 624 C CA . GLY A 1 83 ? -9.540 -7.539 5.018 1.00 82.75 83 GLY A CA 1
ATOM 625 C C . GLY A 1 83 ? -9.532 -7.411 3.500 1.00 82.75 83 GLY A C 1
ATOM 626 O O . GLY A 1 83 ? -9.181 -8.364 2.820 1.00 82.75 83 GLY A O 1
ATOM 627 N N . GLU A 1 84 ? -9.783 -6.212 2.974 1.00 86.25 84 GLU A N 1
ATOM 628 C CA . GLU A 1 84 ? -9.760 -5.968 1.524 1.00 86.25 84 GLU A CA 1
ATOM 629 C C . GLU A 1 84 ? -8.375 -6.248 0.908 1.00 86.25 84 GLU A C 1
ATOM 631 O O . GLU A 1 84 ? -8.243 -6.916 -0.119 1.00 86.25 84 GLU A O 1
ATOM 636 N N . LEU A 1 85 ? -7.300 -5.821 1.577 1.00 87.69 85 LEU A N 1
ATOM 637 C CA . LEU A 1 85 ? -5.942 -6.137 1.128 1.00 87.69 85 LEU A CA 1
ATOM 638 C C . LEU A 1 85 ? -5.638 -7.644 1.216 1.00 87.69 85 LEU A C 1
ATOM 640 O O . LEU A 1 85 ? -4.956 -8.184 0.345 1.00 87.69 85 LEU A O 1
ATOM 644 N N . ALA A 1 86 ? -6.135 -8.342 2.240 1.00 82.88 86 ALA A N 1
ATOM 645 C CA . ALA A 1 86 ? -5.987 -9.792 2.379 1.00 82.88 86 ALA A CA 1
ATOM 646 C C . ALA A 1 86 ? -6.732 -10.566 1.287 1.00 82.88 86 ALA A C 1
ATOM 648 O O . ALA A 1 86 ? -6.229 -11.582 0.790 1.00 82.88 86 ALA A O 1
ATOM 649 N N . ASP A 1 87 ? -7.896 -10.055 0.902 1.00 83.62 87 ASP A N 1
ATOM 650 C CA . ASP A 1 87 ? -8.743 -10.585 -0.152 1.00 83.62 87 ASP A CA 1
ATOM 651 C C . ASP A 1 87 ? -8.030 -10.553 -1.498 1.00 83.62 87 ASP A C 1
ATOM 653 O O . ASP A 1 87 ? -7.932 -11.582 -2.171 1.00 83.62 87 ASP A O 1
ATOM 657 N N . GLN A 1 88 ? -7.412 -9.422 -1.831 1.00 86.00 88 GLN A N 1
ATOM 658 C CA . GLN A 1 88 ? -6.611 -9.270 -3.047 1.00 86.00 88 GLN A CA 1
ATOM 659 C C . GLN A 1 88 ? -5.314 -10.094 -3.024 1.00 86.00 88 GLN A C 1
ATOM 661 O O . GLN A 1 88 ? -4.791 -10.470 -4.073 1.00 86.00 88 GLN A O 1
ATOM 666 N N . LEU A 1 89 ? -4.795 -10.423 -1.837 1.00 83.12 89 LEU A N 1
ATOM 667 C CA . LEU A 1 89 ? -3.652 -11.327 -1.676 1.00 83.12 89 LEU A CA 1
ATOM 668 C C . LEU A 1 89 ? -4.023 -12.812 -1.837 1.00 83.12 89 LEU A C 1
ATOM 670 O O . LEU A 1 89 ? -3.115 -13.647 -1.806 1.00 83.12 89 LEU A O 1
ATOM 674 N N . GLY A 1 90 ? -5.312 -13.153 -1.968 1.00 74.44 90 GLY A N 1
ATOM 675 C CA . GLY A 1 90 ? -5.796 -14.538 -1.974 1.00 74.44 90 GLY A CA 1
ATOM 676 C C . GLY A 1 90 ? -5.619 -15.242 -0.624 1.00 74.44 90 GLY A C 1
ATOM 677 O O . GLY A 1 90 ? -5.600 -16.468 -0.560 1.00 74.44 90 GLY A O 1
ATOM 678 N N . LYS A 1 91 ? -5.446 -14.475 0.463 1.00 68.56 91 LYS A N 1
ATOM 679 C CA . LYS A 1 91 ? -5.137 -14.968 1.817 1.00 68.56 91 LYS A CA 1
ATOM 680 C C . LYS A 1 91 ? -6.268 -14.655 2.816 1.00 68.56 91 LYS A C 1
ATOM 682 O O . LYS A 1 91 ? -5.976 -14.458 3.996 1.00 68.56 91 LYS A O 1
ATOM 687 N N . LYS A 1 92 ? -7.535 -14.636 2.361 1.00 60.19 92 LYS A N 1
ATOM 688 C CA . LYS A 1 92 ? -8.740 -14.358 3.187 1.00 60.19 92 LYS A CA 1
ATOM 689 C C . LYS A 1 92 ? -8.772 -15.182 4.470 1.00 60.19 92 LYS A C 1
ATOM 691 O O . LYS A 1 92 ? -8.950 -14.679 5.572 1.00 60.19 92 LYS A O 1
ATOM 696 N N . GLU A 1 93 ? -8.512 -16.473 4.306 1.00 57.09 93 GLU A N 1
ATOM 697 C CA . GLU A 1 93 ? -8.588 -17.489 5.354 1.00 57.09 93 GLU A CA 1
ATOM 698 C C . GLU A 1 93 ? -7.660 -17.215 6.537 1.00 57.09 93 GLU A C 1
ATOM 700 O O . GLU A 1 93 ? -7.914 -17.661 7.649 1.00 57.09 93 GLU A O 1
ATOM 705 N N . VAL A 1 94 ? -6.592 -16.448 6.321 1.00 58.25 94 VAL A N 1
ATOM 706 C CA . VAL A 1 94 ? -5.540 -16.274 7.319 1.00 58.25 94 VAL A CA 1
ATOM 707 C C . VAL A 1 94 ? -5.686 -14.998 8.154 1.00 58.25 94 VAL A C 1
ATOM 709 O O . VAL A 1 94 ? -4.824 -14.691 8.978 1.00 58.25 94 VAL A O 1
ATOM 712 N N . PHE A 1 95 ? -6.769 -14.251 7.942 1.00 58.03 95 PHE A N 1
ATOM 713 C CA . PHE A 1 95 ? -7.218 -13.176 8.828 1.00 58.03 95 PHE A CA 1
ATOM 714 C C . PHE A 1 95 ? -8.493 -13.547 9.593 1.00 58.03 95 PHE A C 1
ATOM 716 O O . PHE A 1 95 ? -9.000 -12.705 10.327 1.00 58.03 95 PHE A O 1
ATOM 723 N N . LYS A 1 96 ? -8.971 -14.798 9.492 1.00 60.41 96 LYS A N 1
ATOM 724 C CA . LYS A 1 96 ? -10.143 -15.293 10.234 1.00 60.41 96 LYS A CA 1
ATOM 725 C C . LYS A 1 96 ? -10.095 -14.935 11.722 1.00 60.41 96 LYS A C 1
ATOM 727 O O . LYS A 1 96 ? -11.071 -14.399 12.239 1.00 60.41 96 LYS A O 1
ATOM 732 N N . ASP A 1 97 ? -8.927 -15.081 12.343 1.00 58.62 97 ASP A N 1
ATOM 733 C CA . ASP A 1 97 ? -8.712 -14.776 13.766 1.00 58.62 97 ASP A CA 1
ATOM 734 C C . ASP A 1 97 ? -8.790 -13.273 14.1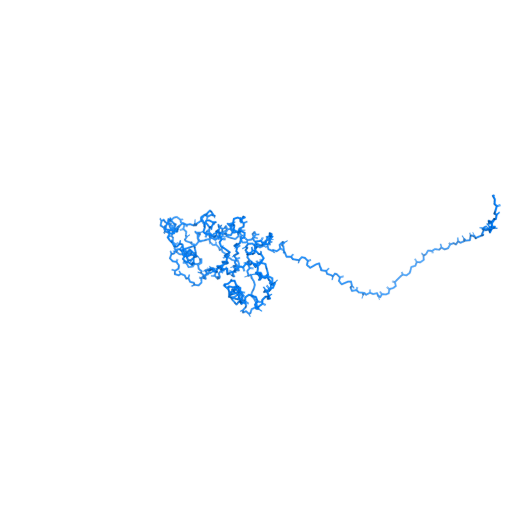00 1.00 58.62 97 ASP A C 1
ATOM 736 O O . ASP A 1 97 ? -9.007 -12.900 15.246 1.00 58.62 97 ASP A O 1
ATOM 740 N N . HIS A 1 98 ? -8.630 -12.399 13.101 1.00 59.00 98 HIS A N 1
ATOM 741 C CA . HIS A 1 98 ? -8.695 -10.937 13.240 1.00 59.00 98 HIS A CA 1
ATOM 742 C C . HIS A 1 98 ? -10.030 -10.360 12.749 1.00 59.00 98 HIS A C 1
ATOM 744 O O . HIS A 1 98 ? -10.222 -9.142 12.776 1.00 59.00 98 HIS A O 1
ATOM 750 N N . TYR A 1 99 ? -10.930 -11.208 12.243 1.00 62.03 99 TYR A N 1
ATOM 751 C CA . TYR A 1 99 ? -12.268 -10.810 11.813 1.00 62.03 99 TYR A CA 1
ATOM 752 C C . TYR A 1 99 ? -13.291 -10.938 12.943 1.00 62.03 99 TYR A C 1
ATOM 754 O O . TYR A 1 99 ? -14.306 -10.243 12.918 1.00 62.03 99 TYR A O 1
ATOM 762 N N . GLN A 1 100 ? -13.032 -11.792 13.938 1.00 56.22 100 GLN A N 1
ATOM 763 C CA . GLN A 1 100 ? -13.935 -12.034 15.063 1.00 56.22 100 GLN A CA 1
ATOM 764 C C . GLN A 1 100 ? -13.141 -12.262 16.363 1.00 56.22 100 GLN A C 1
ATOM 766 O O . GLN A 1 100 ? -12.801 -13.402 16.672 1.00 56.22 100 GLN A O 1
ATOM 771 N N . PRO A 1 101 ? -12.857 -11.209 17.153 1.00 62.16 101 PRO A N 1
ATOM 772 C CA . PRO A 1 101 ? -13.266 -9.813 16.974 1.00 62.16 101 PRO A CA 1
ATOM 773 C C . PRO A 1 101 ? -12.408 -9.066 15.940 1.00 62.16 101 PRO A C 1
ATOM 775 O O . PRO A 1 101 ? -11.260 -9.423 15.693 1.00 62.16 101 PRO A O 1
ATOM 778 N N . LEU A 1 102 ? -12.958 -7.994 15.362 1.00 68.75 102 LEU A N 1
ATOM 779 C CA . LEU A 1 102 ? -12.224 -7.084 14.477 1.00 68.75 102 LEU A CA 1
ATOM 780 C C . LEU A 1 102 ? -11.047 -6.446 15.230 1.00 68.75 102 LEU A C 1
ATOM 782 O O . LEU A 1 102 ? -11.232 -5.523 16.025 1.00 68.75 102 LEU A O 1
ATOM 786 N N . GLN A 1 103 ? -9.839 -6.940 14.970 1.00 75.25 103 GLN A N 1
ATOM 787 C CA . GLN A 1 103 ? -8.604 -6.471 15.595 1.00 75.25 103 GLN A CA 1
ATOM 788 C C . GLN A 1 103 ? -7.618 -5.971 14.543 1.00 75.25 103 GLN A C 1
ATOM 790 O O . GLN A 1 103 ? -7.489 -6.536 13.456 1.00 75.25 103 GLN A O 1
ATOM 795 N N . ALA A 1 104 ? -6.901 -4.897 14.879 1.00 79.50 104 ALA A N 1
ATOM 796 C CA . ALA A 1 104 ? -5.876 -4.347 14.006 1.00 79.50 104 ALA A CA 1
ATOM 797 C C . ALA A 1 104 ? -4.717 -5.350 13.888 1.00 79.50 104 ALA A C 1
ATOM 799 O O . ALA A 1 104 ? -4.167 -5.742 14.918 1.00 79.50 104 ALA A O 1
ATOM 800 N N . PRO A 1 105 ? -4.292 -5.737 12.672 1.00 83.06 105 PRO A N 1
ATOM 801 C CA . PRO A 1 105 ? -3.141 -6.611 12.517 1.00 83.06 105 PRO A CA 1
ATOM 802 C C . PRO A 1 105 ? -1.870 -5.981 13.082 1.00 83.06 105 PRO A C 1
ATOM 804 O O . PRO A 1 105 ? -1.567 -4.800 12.862 1.00 83.06 105 PRO A O 1
ATOM 807 N N . GLU A 1 106 ? -1.094 -6.807 13.773 1.00 85.88 106 GLU A N 1
ATOM 808 C CA . GLU A 1 106 ? 0.240 -6.446 14.229 1.00 85.88 106 GLU A CA 1
ATOM 809 C C . GLU A 1 106 ? 1.240 -6.360 13.066 1.00 85.88 106 GLU A C 1
ATOM 811 O O . GLU A 1 106 ? 1.013 -6.832 11.947 1.00 85.88 106 GLU A O 1
ATOM 816 N N . GLN A 1 107 ? 2.413 -5.788 13.339 1.00 87.44 107 GLN A N 1
ATOM 817 C CA . GLN A 1 107 ? 3.499 -5.705 12.357 1.00 87.44 107 GLN A CA 1
ATOM 818 C C . GLN A 1 107 ? 3.936 -7.092 11.852 1.00 87.44 107 GLN A C 1
ATOM 820 O O . GLN A 1 107 ? 4.229 -7.250 10.670 1.00 87.44 107 GLN A O 1
ATOM 825 N N . SER A 1 108 ? 3.983 -8.091 12.738 1.00 86.12 108 SER A N 1
ATOM 826 C CA . SER A 1 108 ? 4.345 -9.483 12.431 1.00 86.12 108 SER A CA 1
ATOM 827 C C . SER A 1 108 ? 3.378 -10.116 11.425 1.00 86.12 108 SER A C 1
ATOM 829 O O . SER A 1 108 ? 3.810 -10.780 10.478 1.00 86.12 108 SER A O 1
ATOM 831 N N . ALA A 1 109 ? 2.078 -9.851 11.577 1.00 85.50 109 ALA A N 1
ATOM 832 C CA . ALA A 1 109 ? 1.048 -10.294 10.648 1.00 85.50 109 ALA A CA 1
ATOM 833 C C . ALA A 1 109 ? 1.284 -9.697 9.254 1.00 85.50 109 ALA A C 1
ATOM 835 O O . ALA A 1 109 ? 1.329 -10.441 8.276 1.00 85.50 109 ALA A O 1
ATOM 836 N N . TRP A 1 110 ? 1.543 -8.389 9.151 1.00 88.56 110 TRP A N 1
ATOM 837 C CA . TRP A 1 110 ? 1.861 -7.748 7.869 1.00 88.56 110 TRP A CA 1
ATOM 838 C C . TRP A 1 110 ? 3.096 -8.343 7.188 1.00 88.56 110 TRP A C 1
ATOM 840 O O . TRP A 1 110 ? 3.051 -8.657 5.998 1.00 88.56 110 TRP A O 1
ATOM 850 N N . ILE A 1 111 ? 4.173 -8.559 7.944 1.00 87.94 111 ILE A N 1
ATOM 851 C CA . ILE A 1 111 ? 5.418 -9.144 7.428 1.00 87.94 111 ILE A CA 1
ATOM 852 C C . ILE A 1 111 ? 5.171 -10.545 6.878 1.00 87.94 111 ILE A C 1
ATOM 854 O O . ILE A 1 111 ? 5.509 -10.836 5.733 1.00 87.94 111 ILE A O 1
ATOM 858 N N . ASN A 1 112 ? 4.499 -11.401 7.646 1.00 86.50 112 ASN A N 1
ATOM 859 C CA . ASN A 1 112 ? 4.192 -12.761 7.217 1.00 86.50 112 ASN A CA 1
ATOM 860 C C . ASN A 1 112 ? 3.303 -12.818 5.965 1.00 86.50 112 ASN A C 1
ATOM 862 O O . ASN A 1 112 ? 3.363 -13.794 5.211 1.00 86.50 112 ASN A O 1
ATOM 866 N N . ARG A 1 113 ? 2.486 -11.788 5.722 1.00 82.44 113 ARG A N 1
ATOM 867 C CA . ARG A 1 113 ? 1.595 -11.716 4.554 1.00 82.44 113 ARG A CA 1
ATOM 868 C C . ARG A 1 113 ? 2.300 -11.220 3.304 1.00 82.44 113 ARG A C 1
ATOM 870 O O . ARG A 1 113 ? 2.036 -11.776 2.235 1.00 82.44 113 ARG A O 1
ATOM 877 N N . LEU A 1 114 ? 3.150 -10.209 3.461 1.00 87.75 114 LEU A N 1
ATOM 878 C CA . LEU A 1 114 ? 3.779 -9.469 2.371 1.00 87.75 114 LEU A CA 1
ATOM 879 C C . LEU A 1 114 ? 5.176 -9.992 2.002 1.00 87.75 114 LEU A C 1
ATOM 881 O O . LEU A 1 114 ? 5.678 -9.639 0.940 1.00 87.75 114 LEU A O 1
ATOM 885 N N . LYS A 1 115 ? 5.798 -10.840 2.834 1.00 87.19 115 LYS A N 1
ATOM 886 C CA . LYS A 1 115 ? 7.091 -11.460 2.513 1.00 87.19 115 LYS A CA 1
ATOM 887 C C . LYS A 1 115 ? 7.006 -12.346 1.268 1.00 87.19 115 LYS A C 1
ATOM 889 O O . LYS A 1 115 ? 5.998 -13.016 1.029 1.00 87.19 115 LYS A O 1
ATOM 894 N N . GLY A 1 116 ? 8.108 -12.406 0.525 1.00 85.56 116 GLY A N 1
ATOM 895 C CA . GLY A 1 116 ? 8.259 -13.249 -0.660 1.00 85.56 116 GLY A CA 1
ATOM 896 C C . GLY A 1 116 ? 8.221 -12.436 -1.947 1.00 85.56 116 GLY A C 1
ATOM 897 O O . GLY A 1 116 ? 9.270 -12.062 -2.464 1.00 85.56 116 GLY A O 1
ATOM 898 N N . GLU A 1 117 ? 7.030 -12.159 -2.471 1.00 86.62 117 GLU A N 1
ATOM 899 C CA . GLU A 1 117 ? 6.874 -11.528 -3.786 1.00 86.62 117 GLU A CA 1
ATOM 900 C C . GLU A 1 117 ? 6.888 -9.991 -3.735 1.00 86.62 117 GLU A C 1
ATOM 902 O O . GLU A 1 117 ? 6.263 -9.402 -2.846 1.00 86.62 117 GLU A O 1
ATOM 907 N N . PRO A 1 118 ? 7.519 -9.320 -4.723 1.00 92.38 118 PRO A N 1
ATOM 908 C CA . PRO A 1 118 ? 7.471 -7.869 -4.838 1.00 92.38 118 PRO A CA 1
ATOM 909 C C . PRO A 1 118 ? 6.029 -7.367 -4.888 1.00 92.38 118 PRO A C 1
ATOM 911 O O . PRO A 1 118 ? 5.254 -7.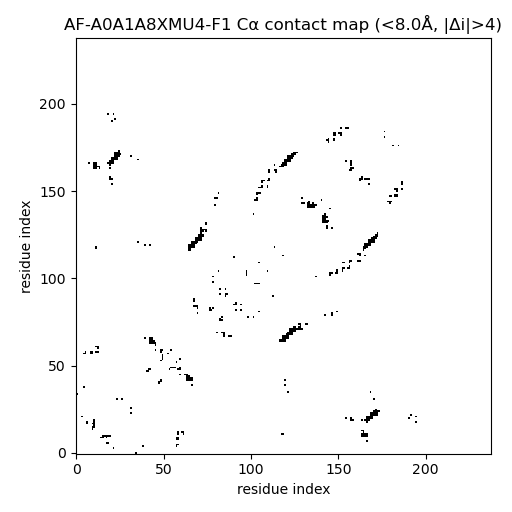771 -5.761 1.00 92.38 118 PRO A O 1
ATOM 914 N N . THR A 1 119 ? 5.680 -6.478 -3.959 1.00 94.00 119 THR A N 1
ATOM 915 C CA . THR A 1 119 ? 4.299 -6.017 -3.781 1.00 94.00 119 THR A CA 1
ATOM 916 C C . THR A 1 119 ? 4.225 -4.495 -3.738 1.00 94.00 119 THR A C 1
ATOM 918 O O . THR A 1 119 ? 4.943 -3.832 -2.990 1.00 94.00 119 THR A O 1
ATOM 921 N N . LEU A 1 120 ? 3.320 -3.939 -4.535 1.00 94.94 120 LEU A N 1
ATOM 922 C CA . LEU A 1 120 ? 2.958 -2.533 -4.560 1.00 94.94 120 LEU A CA 1
ATOM 923 C C . LEU A 1 120 ? 1.557 -2.363 -3.965 1.00 94.94 120 LEU A C 1
ATOM 925 O O . LEU A 1 120 ? 0.604 -2.977 -4.443 1.00 94.94 120 LEU A O 1
ATOM 929 N N . ILE A 1 121 ? 1.447 -1.530 -2.933 1.00 94.88 121 ILE A N 1
ATOM 930 C CA . ILE A 1 121 ? 0.209 -1.270 -2.195 1.00 94.88 121 ILE A CA 1
ATOM 931 C C . ILE A 1 121 ? -0.240 0.164 -2.456 1.00 94.88 121 ILE A C 1
ATOM 933 O O . ILE A 1 121 ? 0.519 1.105 -2.220 1.00 94.88 121 ILE A O 1
ATOM 937 N N . PHE A 1 122 ? -1.481 0.337 -2.895 1.00 93.44 122 PHE A N 1
ATOM 938 C CA . PHE A 1 122 ? -2.113 1.639 -3.074 1.00 93.44 122 PHE A CA 1
ATOM 939 C C . PHE A 1 122 ? -3.119 1.925 -1.961 1.00 93.44 122 PHE A C 1
ATOM 941 O O . PHE A 1 122 ? -3.997 1.114 -1.701 1.00 93.44 122 PHE A O 1
ATOM 948 N N . LEU A 1 123 ? -3.013 3.085 -1.320 1.00 90.38 123 LEU A N 1
ATOM 949 C CA . LEU A 1 123 ? -4.018 3.588 -0.383 1.00 90.38 123 LEU A CA 1
ATOM 950 C C . LEU A 1 123 ? -4.510 4.935 -0.911 1.00 90.38 123 LEU A C 1
ATOM 952 O O . LEU A 1 123 ? -3.760 5.908 -0.866 1.00 90.38 123 LEU A O 1
ATOM 956 N N . ASP A 1 124 ? -5.722 4.980 -1.456 1.00 87.94 124 ASP A N 1
ATOM 957 C CA . ASP A 1 124 ? -6.285 6.181 -2.083 1.00 87.94 124 ASP A CA 1
ATOM 958 C C . ASP A 1 124 ? -7.502 6.691 -1.310 1.00 87.94 124 ASP A C 1
ATOM 960 O O . ASP A 1 124 ? -8.321 5.892 -0.855 1.00 87.94 124 ASP A O 1
ATOM 964 N N . GLU A 1 125 ? -7.616 8.013 -1.183 1.00 82.81 125 GLU A N 1
ATOM 965 C CA . GLU A 1 125 ? -8.762 8.719 -0.590 1.00 82.81 125 GLU A CA 1
ATOM 966 C C . GLU A 1 125 ? -9.253 8.107 0.734 1.00 82.81 125 GLU A C 1
ATOM 968 O O . GLU A 1 125 ? -10.421 7.770 0.897 1.00 82.81 125 GLU A O 1
ATOM 973 N N . LEU A 1 126 ? -8.353 7.945 1.706 1.00 83.25 126 LEU A N 1
ATOM 974 C CA . LEU A 1 126 ? -8.690 7.393 3.023 1.00 83.25 126 LEU A CA 1
ATOM 975 C C . LEU A 1 126 ? -9.642 8.246 3.899 1.00 83.25 126 LEU A C 1
ATOM 977 O O . LEU A 1 126 ? -10.328 7.634 4.723 1.00 83.25 126 LEU A O 1
ATOM 981 N N . PRO A 1 127 ? -9.701 9.598 3.811 1.00 79.44 127 PRO A N 1
ATOM 982 C CA . PRO A 1 127 ? -10.537 10.404 4.716 1.00 79.44 127 PRO A CA 1
ATOM 983 C C . PRO A 1 127 ? -12.019 10.017 4.764 1.00 79.44 127 PRO A C 1
ATOM 985 O O . PRO A 1 127 ? -12.487 9.703 5.862 1.00 79.44 127 PRO A O 1
ATOM 988 N N . PRO A 1 128 ? -12.728 9.895 3.626 1.00 79.62 128 PRO A N 1
ATOM 989 C CA . PRO A 1 128 ? -14.131 9.479 3.624 1.00 79.62 128 PRO A CA 1
ATOM 990 C C . PRO A 1 128 ? -14.373 8.120 4.296 1.00 79.62 128 PRO A C 1
ATOM 992 O O . PRO A 1 128 ? -15.377 7.929 4.981 1.00 79.62 128 PRO A O 1
ATOM 995 N N . TYR A 1 129 ? -13.440 7.173 4.146 1.00 82.62 129 TYR A N 1
ATOM 996 C CA . TYR A 1 129 ? -13.564 5.850 4.756 1.00 82.62 129 TYR A CA 1
ATOM 997 C C . TYR A 1 129 ? -13.517 5.916 6.282 1.00 82.62 129 TYR A C 1
ATOM 999 O O . TYR A 1 129 ? -14.362 5.345 6.969 1.00 82.62 129 TYR A O 1
ATOM 1007 N N . LEU A 1 130 ? -12.516 6.614 6.815 1.00 79.44 130 LEU A N 1
ATOM 1008 C CA . LEU A 1 130 ? -12.270 6.709 8.252 1.00 79.44 130 LEU A CA 1
ATOM 1009 C C . LEU A 1 130 ? -13.361 7.498 8.990 1.00 79.44 130 LEU A C 1
ATOM 1011 O O . LEU A 1 130 ? -13.642 7.172 10.146 1.00 79.44 130 LEU A O 1
ATOM 1015 N N . GLU A 1 131 ? -14.000 8.463 8.322 1.00 79.25 131 GLU A N 1
ATOM 1016 C CA . GLU A 1 131 ? -15.221 9.130 8.797 1.00 79.25 131 GLU A CA 1
ATOM 1017 C C . GLU A 1 131 ? -16.408 8.156 8.828 1.00 79.25 131 GLU A C 1
ATOM 1019 O O . GLU A 1 131 ? -17.065 8.009 9.860 1.00 79.25 131 GLU A O 1
ATOM 1024 N N . ALA A 1 132 ? -16.639 7.402 7.747 1.00 79.62 132 ALA A N 1
ATOM 1025 C CA . ALA A 1 132 ? -17.734 6.433 7.677 1.00 79.62 132 ALA A CA 1
ATOM 1026 C C . ALA A 1 132 ? -17.620 5.323 8.740 1.00 79.62 132 ALA A C 1
ATOM 1028 O O . ALA A 1 132 ? -18.624 4.886 9.308 1.00 79.62 132 ALA A O 1
ATOM 1029 N N . VAL A 1 133 ? -16.399 4.870 9.049 1.00 79.12 133 VAL A N 1
ATOM 1030 C CA . VAL A 1 133 ? -16.168 3.843 10.078 1.00 79.12 133 VAL A CA 1
ATOM 1031 C C . VAL A 1 133 ? -16.053 4.395 11.500 1.00 79.12 133 VAL A C 1
ATOM 1033 O O . VAL A 1 133 ? -15.965 3.615 12.449 1.00 79.12 133 VAL A O 1
ATOM 1036 N N . GLN A 1 134 ? -16.086 5.716 11.692 1.00 77.12 134 GLN A N 1
ATOM 1037 C CA . GLN A 1 134 ? -16.093 6.318 13.028 1.00 77.12 134 GLN A CA 1
ATOM 1038 C C . GLN A 1 134 ? -17.389 6.009 13.786 1.00 77.12 134 GLN A C 1
ATOM 1040 O O . GLN A 1 134 ? -17.350 5.798 14.996 1.00 77.12 134 GLN A O 1
ATOM 1045 N N . ALA A 1 135 ? -18.512 5.915 13.071 1.00 72.94 135 ALA A N 1
ATOM 1046 C CA . ALA A 1 135 ? -19.817 5.584 13.641 1.00 72.94 135 ALA A CA 1
ATOM 1047 C C . ALA A 1 135 ? -19.952 4.107 14.070 1.00 72.94 135 ALA A C 1
ATOM 1049 O O . ALA A 1 135 ? -20.912 3.747 14.748 1.00 72.94 135 ALA A O 1
ATOM 1050 N N . LYS A 1 136 ? -19.010 3.236 13.678 1.00 76.75 136 LYS A N 1
ATOM 1051 C CA . LYS A 1 136 ? -19.028 1.801 13.995 1.00 76.75 136 LYS A CA 1
ATOM 1052 C C . LYS A 1 136 ? -18.172 1.525 15.236 1.00 76.75 136 LYS A C 1
ATOM 1054 O O . LYS A 1 136 ? -16.941 1.551 15.169 1.00 76.75 136 LYS A O 1
ATOM 1059 N N . SER A 1 137 ? -18.821 1.241 16.362 1.00 75.12 137 SER A N 1
ATOM 1060 C CA . SER A 1 137 ? -18.153 0.845 17.609 1.00 75.12 137 SER A CA 1
ATOM 1061 C C . SER A 1 137 ? -17.763 -0.636 17.594 1.00 75.12 137 SER A C 1
ATOM 1063 O O . SER A 1 137 ? -18.540 -1.488 17.168 1.00 75.12 137 SER A O 1
ATOM 1065 N N . ILE A 1 138 ? -16.562 -0.946 18.083 1.00 74.06 138 ILE A N 1
ATOM 1066 C CA . ILE A 1 138 ? -16.027 -2.299 18.279 1.00 74.06 138 ILE A CA 1
ATOM 1067 C C . ILE A 1 138 ? -15.514 -2.386 19.717 1.00 74.06 138 ILE A C 1
ATOM 1069 O O . ILE A 1 138 ? -14.468 -1.823 20.059 1.00 74.06 138 ILE A O 1
ATOM 1073 N N . GLY A 1 139 ? -16.261 -3.089 20.570 1.00 75.25 139 GLY A N 1
ATOM 1074 C CA . GLY A 1 139 ? -15.952 -3.185 21.997 1.00 75.25 139 GLY A CA 1
ATOM 1075 C C . GLY A 1 139 ? -15.906 -1.802 22.653 1.00 75.25 139 GLY A C 1
ATOM 1076 O O . GLY A 1 139 ? -16.899 -1.081 22.645 1.00 75.25 139 GLY A O 1
ATOM 1077 N N . SER A 1 140 ? -14.743 -1.428 23.195 1.00 70.31 140 SER A N 1
ATOM 1078 C CA . SER A 1 140 ? -14.486 -0.128 23.837 1.00 70.31 140 SER A CA 1
ATOM 1079 C C . SER A 1 140 ? -13.934 0.954 22.895 1.00 70.31 140 SER A C 1
ATOM 1081 O O . SER A 1 140 ? -13.644 2.062 23.344 1.00 70.31 140 SER A O 1
ATOM 1083 N N . THR A 1 141 ? -13.754 0.656 21.603 1.00 76.12 141 THR A N 1
ATOM 1084 C CA . THR A 1 141 ? -13.123 1.566 20.628 1.00 76.12 141 THR A CA 1
ATOM 1085 C C . THR A 1 141 ? -13.955 1.711 19.353 1.00 76.12 141 THR A C 1
ATOM 1087 O O . THR A 1 141 ? -14.993 1.075 19.197 1.00 76.12 141 THR A O 1
ATOM 1090 N N . THR A 1 142 ? -13.519 2.565 18.425 1.00 79.81 142 THR A N 1
ATOM 1091 C CA . THR A 1 142 ? -14.151 2.728 17.105 1.00 79.81 142 THR A CA 1
ATOM 1092 C C . THR A 1 142 ? -13.359 2.003 16.022 1.00 79.81 142 THR A C 1
ATOM 1094 O O . THR A 1 142 ? -12.126 1.949 16.074 1.00 79.81 142 THR A O 1
ATOM 1097 N N . LEU A 1 143 ? -14.041 1.511 14.982 1.00 80.94 143 LEU A N 1
ATOM 1098 C CA . LEU A 1 143 ? -13.388 0.888 13.823 1.00 80.94 143 LEU A CA 1
ATOM 1099 C C . LEU A 1 143 ? -12.408 1.846 13.128 1.00 80.94 143 LEU A C 1
ATOM 1101 O O . LEU A 1 143 ? -11.380 1.410 12.609 1.00 80.94 143 LEU A O 1
ATOM 1105 N N . SER A 1 144 ? -12.675 3.151 13.177 1.00 77.06 144 SER A N 1
ATOM 1106 C CA . SER A 1 144 ? -11.744 4.189 12.720 1.00 77.06 144 SER A CA 1
ATOM 1107 C C . SER A 1 144 ? -10.394 4.131 13.451 1.00 77.06 144 SER A C 1
ATOM 1109 O O . SER A 1 144 ? -9.341 4.087 12.813 1.00 77.06 144 SER A O 1
ATOM 1111 N N . THR A 1 145 ? -10.406 4.006 14.784 1.00 79.25 145 THR A N 1
ATOM 1112 C CA . THR A 1 145 ? -9.179 3.887 15.596 1.00 79.25 145 THR A CA 1
ATOM 1113 C C . THR A 1 145 ? -8.431 2.586 15.300 1.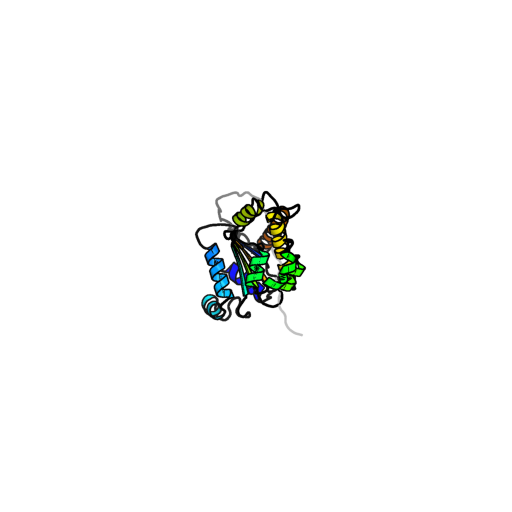00 79.25 145 THR A C 1
ATOM 1115 O O . THR A 1 145 ? -7.214 2.595 15.116 1.00 79.25 145 THR A O 1
ATOM 1118 N N . VAL A 1 146 ? -9.152 1.465 15.185 1.00 83.06 146 VAL A N 1
ATOM 1119 C CA . VAL A 1 146 ? -8.565 0.162 14.822 1.00 83.06 146 VAL A CA 1
ATOM 1120 C C . VAL A 1 146 ? -7.911 0.231 13.436 1.00 83.06 146 VAL A C 1
ATOM 1122 O O . VAL A 1 146 ? -6.783 -0.224 13.245 1.00 83.06 146 VAL A O 1
ATOM 1125 N N . THR A 1 147 ? -8.574 0.876 12.476 1.00 83.12 147 THR A N 1
ATOM 1126 C CA . THR A 1 147 ? -8.057 1.078 11.116 1.00 83.12 147 THR A CA 1
ATOM 1127 C C . THR A 1 147 ? -6.807 1.954 11.102 1.00 83.12 147 THR A C 1
ATOM 1129 O O . THR A 1 147 ? -5.823 1.604 10.448 1.00 83.12 147 THR A O 1
ATOM 1132 N N . ALA A 1 148 ? -6.803 3.065 11.841 1.00 82.31 148 ALA A N 1
ATOM 1133 C CA . ALA A 1 148 ? -5.637 3.937 11.945 1.00 82.31 148 ALA A CA 1
ATOM 1134 C C . ALA A 1 148 ? -4.420 3.187 12.514 1.00 82.31 148 ALA A C 1
ATOM 1136 O O . ALA A 1 148 ? -3.315 3.310 11.978 1.00 82.31 148 ALA A O 1
ATOM 1137 N N . THR A 1 149 ? -4.630 2.351 13.534 1.00 83.69 149 THR A N 1
ATOM 1138 C CA . THR A 1 149 ? -3.590 1.475 14.093 1.00 83.69 149 THR A CA 1
ATOM 1139 C C . THR A 1 149 ? -3.103 0.443 13.077 1.00 83.69 149 THR A C 1
ATOM 1141 O O . THR A 1 149 ? -1.896 0.256 12.926 1.00 83.69 149 THR A O 1
ATOM 1144 N N . ALA A 1 150 ? -4.009 -0.184 12.323 1.00 86.56 150 ALA A N 1
ATOM 1145 C CA . ALA A 1 150 ? -3.651 -1.153 11.290 1.00 86.56 150 ALA A CA 1
ATOM 1146 C C . ALA A 1 150 ? -2.758 -0.537 10.198 1.00 86.56 150 ALA A C 1
ATOM 1148 O O . ALA A 1 150 ? -1.742 -1.132 9.827 1.00 86.56 150 ALA A O 1
ATOM 1149 N N . ILE A 1 151 ? -3.095 0.670 9.723 1.00 87.44 151 ILE A N 1
ATOM 1150 C CA . ILE A 1 151 ? -2.279 1.410 8.749 1.00 87.44 151 ILE A CA 1
ATOM 1151 C C . ILE A 1 151 ? -0.931 1.786 9.370 1.00 87.44 151 ILE A C 1
ATOM 1153 O O . ILE A 1 151 ? 0.105 1.584 8.742 1.00 87.44 151 ILE A O 1
ATOM 1157 N N . ALA A 1 152 ? -0.905 2.298 10.603 1.00 85.94 152 ALA A N 1
ATOM 1158 C CA . ALA A 1 152 ? 0.348 2.643 11.273 1.00 85.94 152 ALA A CA 1
ATOM 1159 C C . ALA A 1 152 ? 1.282 1.422 11.392 1.00 85.94 152 ALA A C 1
ATOM 1161 O O . ALA A 1 152 ? 2.465 1.513 11.056 1.00 85.94 152 ALA A O 1
ATOM 1162 N N . ASN A 1 153 ? 0.742 0.261 11.775 1.00 89.12 153 ASN A N 1
ATOM 1163 C CA . ASN A 1 153 ? 1.483 -0.999 11.840 1.00 89.12 153 ASN A CA 1
ATOM 1164 C C . ASN A 1 153 ? 2.007 -1.437 10.468 1.00 89.12 153 ASN A C 1
ATOM 1166 O O . ASN A 1 153 ? 3.159 -1.866 10.376 1.00 89.12 153 ASN A O 1
ATOM 1170 N N . LEU A 1 154 ? 1.212 -1.287 9.402 1.00 90.00 154 LEU A N 1
ATOM 1171 C CA . LEU A 1 154 ? 1.647 -1.552 8.028 1.00 90.00 154 LEU A CA 1
ATOM 1172 C C . LEU A 1 154 ? 2.841 -0.666 7.645 1.00 90.00 154 LEU A C 1
ATOM 1174 O O . LEU A 1 154 ? 3.852 -1.173 7.163 1.00 90.00 154 LEU A O 1
ATOM 1178 N N . LEU A 1 155 ? 2.762 0.643 7.901 1.00 88.69 155 LEU A N 1
ATOM 1179 C CA . LEU A 1 155 ? 3.819 1.601 7.557 1.00 88.69 155 LEU A CA 1
ATOM 1180 C C . LEU A 1 155 ? 5.127 1.337 8.309 1.00 88.69 155 LEU A C 1
ATOM 1182 O O . LEU A 1 155 ? 6.215 1.553 7.771 1.00 88.69 155 LEU A O 1
ATOM 1186 N N . VAL A 1 156 ? 5.050 0.835 9.540 1.00 88.31 156 VAL A N 1
ATOM 1187 C CA . VAL A 1 156 ? 6.238 0.385 10.274 1.00 88.31 156 VAL A CA 1
ATOM 1188 C C . VAL A 1 156 ? 6.762 -0.937 9.706 1.00 88.31 156 VAL A C 1
ATOM 1190 O O . VAL A 1 156 ? 7.968 -1.075 9.505 1.00 88.31 156 VAL A O 1
ATOM 1193 N N . ALA A 1 157 ? 5.880 -1.888 9.392 1.00 89.38 157 ALA A N 1
ATOM 1194 C CA . ALA A 1 157 ? 6.253 -3.195 8.857 1.00 89.38 157 ALA A CA 1
ATOM 1195 C C . ALA A 1 157 ? 7.015 -3.095 7.526 1.00 89.38 157 ALA A C 1
ATOM 1197 O O . ALA A 1 157 ? 8.062 -3.725 7.380 1.00 89.38 157 ALA A O 1
ATOM 1198 N N . VAL A 1 158 ? 6.557 -2.265 6.581 1.00 90.31 158 VAL A N 1
ATOM 1199 C CA . VAL A 1 158 ? 7.195 -2.115 5.252 1.00 90.31 158 VAL A CA 1
ATOM 1200 C C . VAL A 1 158 ? 8.590 -1.483 5.296 1.00 90.31 158 VAL A C 1
ATOM 1202 O O . VAL A 1 158 ? 9.326 -1.534 4.312 1.00 90.31 158 VAL A O 1
ATOM 1205 N N . ASN A 1 159 ? 8.981 -0.904 6.436 1.00 87.94 159 ASN A N 1
ATOM 1206 C CA . ASN A 1 159 ? 10.337 -0.409 6.667 1.00 87.94 159 ASN A CA 1
ATOM 1207 C C . ASN A 1 159 ? 11.310 -1.493 7.160 1.00 87.94 159 ASN A C 1
ATOM 1209 O O . ASN A 1 159 ? 12.511 -1.233 7.209 1.00 87.94 159 ASN A O 1
ATOM 1213 N N . LYS A 1 160 ? 10.838 -2.692 7.525 1.00 88.25 160 LYS A N 1
ATOM 1214 C CA . LYS A 1 160 ? 11.723 -3.787 7.947 1.00 88.25 160 LYS A CA 1
ATOM 1215 C C . LYS A 1 160 ? 12.432 -4.421 6.748 1.00 88.25 160 LYS A C 1
ATOM 1217 O O . LYS A 1 160 ? 11.921 -4.411 5.629 1.00 88.25 160 LYS A O 1
ATOM 1222 N N . ALA A 1 161 ? 13.603 -5.007 6.998 1.00 85.00 161 ALA A N 1
ATOM 1223 C CA . ALA A 1 161 ? 14.428 -5.646 5.967 1.00 85.00 161 ALA A CA 1
ATOM 1224 C C . ALA A 1 161 ? 13.703 -6.802 5.249 1.00 85.00 161 ALA A C 1
ATOM 1226 O O . ALA A 1 161 ? 13.870 -6.987 4.044 1.00 85.00 161 ALA A O 1
ATOM 1227 N N . GLU A 1 162 ? 12.843 -7.522 5.976 1.00 86.81 162 GLU A N 1
ATOM 1228 C CA . GLU A 1 162 ? 12.009 -8.612 5.452 1.00 86.81 162 GLU A CA 1
ATOM 1229 C C . GLU A 1 162 ? 11.047 -8.162 4.341 1.00 86.81 162 GLU A C 1
ATOM 1231 O O . GLU A 1 162 ? 10.685 -8.968 3.490 1.00 86.81 162 GLU A O 1
ATOM 1236 N N . LEU A 1 163 ? 10.656 -6.881 4.329 1.00 88.62 163 LEU A N 1
ATOM 1237 C CA . LEU A 1 163 ? 9.769 -6.273 3.331 1.00 88.62 163 LEU A CA 1
ATOM 1238 C C . LEU A 1 163 ? 10.521 -5.262 2.449 1.00 88.62 163 LEU A C 1
ATOM 1240 O O . LEU A 1 163 ? 9.985 -4.227 2.043 1.00 88.62 163 LEU A O 1
ATOM 1244 N N . SER A 1 164 ? 11.789 -5.560 2.155 1.00 87.62 164 SER A N 1
ATOM 1245 C CA . SER A 1 164 ? 12.644 -4.755 1.272 1.00 87.62 164 SER A CA 1
ATOM 1246 C C . SER A 1 164 ? 12.063 -4.570 -0.134 1.00 87.62 164 SER A C 1
ATOM 1248 O O . SER A 1 164 ? 12.259 -3.517 -0.735 1.00 87.62 164 SER A O 1
ATOM 1250 N N . ASN A 1 165 ? 11.258 -5.527 -0.596 1.00 89.88 165 ASN A N 1
ATOM 1251 C CA . ASN A 1 165 ? 10.593 -5.546 -1.897 1.00 89.88 165 ASN A CA 1
ATOM 1252 C C . ASN A 1 165 ? 9.115 -5.116 -1.841 1.00 89.88 165 ASN A C 1
ATOM 1254 O O . ASN A 1 165 ? 8.340 -5.448 -2.740 1.00 89.88 165 ASN A O 1
ATOM 1258 N N . VAL A 1 166 ? 8.707 -4.387 -0.798 1.00 92.62 166 VAL A N 1
ATOM 1259 C CA . VAL A 1 166 ? 7.350 -3.840 -0.671 1.00 92.62 166 VAL A CA 1
ATOM 1260 C C . VAL A 1 166 ? 7.384 -2.318 -0.727 1.00 92.62 166 VAL A C 1
ATOM 1262 O O . VAL A 1 166 ? 8.241 -1.671 -0.116 1.00 92.62 166 VAL A O 1
ATOM 1265 N N . CYS A 1 167 ? 6.436 -1.747 -1.467 1.00 93.31 167 CYS A N 1
ATOM 1266 C CA . CYS A 1 167 ? 6.251 -0.309 -1.603 1.00 93.31 167 CYS A CA 1
ATOM 1267 C C . CYS A 1 167 ? 4.792 0.074 -1.332 1.00 93.31 167 CYS A C 1
ATOM 1269 O O . CYS A 1 167 ? 3.878 -0.557 -1.862 1.00 93.31 167 CYS A O 1
ATOM 1271 N N . VAL A 1 168 ? 4.573 1.124 -0.542 1.00 93.00 168 VAL A N 1
ATOM 1272 C CA . VAL A 1 168 ? 3.251 1.691 -0.251 1.00 93.00 168 VAL A CA 1
ATOM 1273 C C . VAL A 1 168 ? 3.159 3.084 -0.861 1.00 93.00 168 VAL A C 1
ATOM 1275 O O . VAL A 1 168 ? 3.990 3.950 -0.596 1.00 93.00 168 VAL A O 1
ATOM 1278 N N . VAL A 1 169 ? 2.136 3.336 -1.664 1.00 91.56 169 VAL A N 1
ATOM 1279 C CA . VAL A 1 169 ? 1.852 4.659 -2.224 1.00 91.56 169 VAL A CA 1
ATOM 1280 C C . VAL A 1 169 ? 0.515 5.124 -1.675 1.00 91.56 169 VAL A C 1
ATOM 1282 O O . VAL A 1 169 ? -0.515 4.494 -1.909 1.00 91.56 169 VAL A O 1
ATOM 1285 N N . ILE A 1 170 ? 0.549 6.234 -0.943 1.00 88.06 170 ILE A N 1
ATOM 1286 C CA . ILE A 1 170 ? -0.627 6.838 -0.328 1.00 88.06 170 ILE A CA 1
ATOM 1287 C C . ILE A 1 170 ? -0.977 8.112 -1.086 1.00 88.06 170 ILE A C 1
ATOM 1289 O O . ILE A 1 170 ? -0.148 9.024 -1.216 1.00 88.06 170 ILE A O 1
ATOM 1293 N N . ALA A 1 171 ? -2.208 8.176 -1.572 1.00 85.69 171 ALA A N 1
ATOM 1294 C CA . ALA A 1 171 ? -2.789 9.364 -2.159 1.00 85.69 171 ALA A CA 1
ATOM 1295 C C . ALA A 1 171 ? -3.797 9.994 -1.201 1.00 85.69 171 ALA A C 1
ATOM 1297 O O . ALA A 1 171 ? -4.570 9.309 -0.541 1.00 85.69 171 ALA A O 1
ATOM 1298 N N . ASP A 1 172 ? -3.733 11.325 -1.164 1.00 72.38 172 ASP A N 1
ATOM 1299 C CA . ASP A 1 172 ? -4.607 12.202 -0.394 1.00 72.38 172 ASP A CA 1
ATOM 1300 C C . ASP A 1 172 ? -4.472 12.118 1.135 1.00 72.38 172 ASP A C 1
ATOM 1302 O O . ASP A 1 172 ? -5.109 11.318 1.812 1.00 72.38 172 ASP A O 1
ATOM 1306 N N . LEU A 1 173 ? -3.647 13.012 1.690 1.00 62.28 173 LEU A N 1
ATOM 1307 C CA . LEU A 1 173 ? -3.613 13.290 3.127 1.00 62.28 173 LEU A CA 1
ATOM 1308 C C . LEU A 1 173 ? -3.437 14.797 3.358 1.00 62.28 173 LEU A C 1
ATOM 1310 O O . LEU A 1 173 ? -2.352 15.264 3.733 1.00 62.28 173 LEU A O 1
ATOM 1314 N N . THR A 1 174 ? -4.504 15.567 3.138 1.00 52.41 174 THR A N 1
ATOM 1315 C CA . THR A 1 174 ? -4.665 16.878 3.781 1.00 52.41 174 THR A CA 1
ATOM 1316 C C . THR A 1 174 ? -5.064 16.661 5.237 1.00 52.41 174 THR A C 1
ATOM 1318 O O . THR A 1 174 ? -6.035 15.986 5.555 1.00 52.41 174 THR A O 1
ATOM 1321 N N . ALA A 1 175 ? -4.211 17.151 6.127 1.00 48.75 175 ALA A N 1
ATOM 1322 C CA . ALA A 1 175 ? -4.214 16.851 7.544 1.00 48.75 175 ALA A CA 1
ATOM 1323 C C . ALA A 1 175 ? -5.383 17.520 8.284 1.00 48.75 175 ALA A C 1
ATOM 1325 O O . ALA A 1 175 ? -5.362 18.731 8.467 1.00 48.75 175 ALA A O 1
ATOM 1326 N N . SER A 1 176 ? -6.325 16.721 8.788 1.00 47.62 176 SER A N 1
ATOM 1327 C CA . SER A 1 176 ? -7.136 17.043 9.975 1.00 47.62 176 SER A CA 1
ATOM 1328 C C . SER A 1 176 ? -7.847 15.792 10.504 1.00 47.62 176 SER A C 1
ATOM 1330 O O . SER A 1 176 ? -9.067 15.740 10.613 1.00 47.62 176 SER A O 1
ATOM 1332 N N . TRP A 1 177 ? -7.080 14.752 10.836 1.00 57.19 177 TRP A N 1
ATOM 1333 C CA . TRP A 1 177 ? -7.610 13.579 11.536 1.00 57.19 177 TRP A CA 1
ATOM 1334 C C . TRP A 1 177 ? -7.871 13.937 13.007 1.00 57.19 177 TRP A C 1
ATOM 1336 O O . TRP A 1 177 ? -6.974 13.801 13.839 1.00 57.19 177 TRP A O 1
ATOM 1346 N N . GLN A 1 178 ? -9.060 14.462 13.318 1.00 52.84 178 GLN A N 1
ATOM 1347 C CA . GLN A 1 178 ? -9.395 14.965 14.660 1.00 52.84 178 GLN A CA 1
ATOM 1348 C C . GLN A 1 178 ? -9.732 13.860 15.677 1.00 52.84 178 GLN A C 1
ATOM 1350 O O . GLN A 1 178 ? -9.566 14.076 16.874 1.00 52.84 178 GLN A O 1
ATOM 1355 N N . ALA A 1 179 ? -10.131 12.664 15.234 1.00 50.28 179 ALA A N 1
ATOM 1356 C CA . ALA A 1 179 ? -10.476 11.551 16.120 1.00 50.28 179 ALA A CA 1
ATOM 1357 C C . ALA A 1 179 ? -9.737 10.263 15.716 1.00 50.28 179 ALA A C 1
ATOM 1359 O O . ALA A 1 179 ? -9.801 9.838 14.569 1.00 50.28 179 ALA A O 1
ATOM 1360 N N . GLY A 1 180 ? -8.992 9.652 16.646 1.00 51.12 180 GLY A N 1
ATOM 1361 C CA . GLY A 1 180 ? -8.336 8.342 16.462 1.00 51.12 180 GLY A CA 1
ATOM 1362 C C . GLY A 1 180 ? -7.036 8.321 15.636 1.00 51.12 180 GLY A C 1
ATOM 1363 O O . GLY A 1 180 ? -6.358 7.299 15.585 1.00 51.12 180 GLY A O 1
ATOM 1364 N N . GLY A 1 181 ? -6.636 9.441 15.024 1.00 57.22 181 GLY A N 1
ATOM 1365 C CA . GLY A 1 181 ? -5.518 9.509 14.071 1.00 57.22 181 GLY A CA 1
ATOM 1366 C C . GLY A 1 181 ? -4.138 9.866 14.637 1.00 57.22 181 GLY A C 1
ATOM 1367 O O . GLY A 1 181 ? -3.213 10.053 13.852 1.00 57.22 181 GLY A O 1
ATOM 1368 N N . ALA A 1 182 ? -3.949 9.995 15.955 1.00 63.59 182 ALA A N 1
ATOM 1369 C CA . ALA A 1 182 ? -2.684 10.484 16.528 1.00 63.59 182 ALA A CA 1
ATOM 1370 C C . ALA A 1 182 ? -1.469 9.605 16.161 1.00 63.59 182 ALA A C 1
ATOM 1372 O O . ALA A 1 182 ? -0.433 10.121 15.736 1.00 63.59 182 ALA A O 1
ATOM 1373 N N . MET A 1 183 ? -1.613 8.276 16.242 1.00 62.56 183 MET A N 1
ATOM 1374 C CA . MET A 1 183 ? -0.557 7.328 15.853 1.00 62.56 183 MET A CA 1
ATOM 1375 C C . MET A 1 183 ? -0.268 7.372 14.350 1.00 62.56 183 MET A C 1
ATOM 1377 O O . MET A 1 183 ? 0.893 7.362 13.936 1.00 62.56 183 MET A O 1
ATOM 1381 N N . LEU A 1 184 ? -1.317 7.475 13.530 1.00 72.12 184 LEU A N 1
ATOM 1382 C CA . LEU A 1 184 ? -1.192 7.573 12.080 1.00 72.12 184 LEU A CA 1
ATOM 1383 C C . LEU A 1 184 ? -0.528 8.894 11.669 1.00 72.12 184 LEU A C 1
ATOM 1385 O O . LEU A 1 184 ? 0.395 8.883 10.863 1.00 72.12 184 LEU A O 1
ATOM 1389 N N . ASN A 1 185 ? -0.916 10.018 12.274 1.00 70.88 185 ASN A N 1
ATOM 1390 C CA . ASN A 1 185 ? -0.280 11.320 12.075 1.00 70.88 185 ASN A CA 1
ATOM 1391 C C . ASN A 1 185 ? 1.199 11.288 12.461 1.00 70.88 185 ASN A C 1
ATOM 1393 O O . ASN A 1 185 ? 2.027 11.798 11.713 1.00 70.88 185 ASN A O 1
ATOM 1397 N N . GLY A 1 186 ? 1.551 10.650 13.581 1.00 69.06 186 GLY A N 1
ATOM 1398 C CA . GLY A 1 186 ? 2.945 10.437 13.974 1.00 69.06 186 GLY A CA 1
ATOM 1399 C C . GLY A 1 186 ? 3.725 9.628 12.933 1.00 69.06 186 GLY A C 1
ATOM 1400 O O . GLY A 1 186 ? 4.790 10.057 12.486 1.00 69.06 186 GLY A O 1
ATOM 1401 N N . 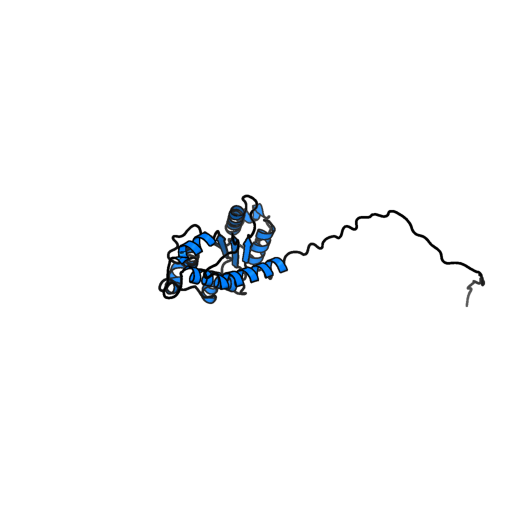ALA A 1 187 ? 3.175 8.496 12.480 1.00 69.50 187 ALA A N 1
ATOM 1402 C CA . ALA A 1 187 ? 3.786 7.668 11.440 1.00 69.50 187 ALA A CA 1
ATOM 1403 C C . ALA A 1 187 ? 3.955 8.438 10.116 1.00 69.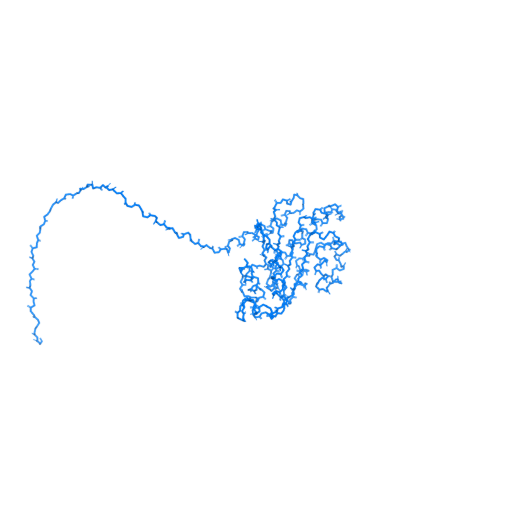50 187 ALA A C 1
ATOM 1405 O O . ALA A 1 187 ? 5.039 8.442 9.531 1.00 69.50 187 ALA A O 1
ATOM 1406 N N . LEU A 1 188 ? 2.923 9.158 9.674 1.00 72.44 188 LEU A N 1
ATOM 1407 C CA . LEU A 1 188 ? 2.930 9.948 8.443 1.00 72.44 188 LEU A CA 1
ATOM 1408 C C . LEU A 1 188 ? 3.862 11.162 8.522 1.00 72.44 188 LEU A C 1
ATOM 1410 O O . LEU A 1 188 ? 4.552 11.454 7.548 1.00 72.44 188 LEU A O 1
ATOM 1414 N N . ASN A 1 189 ? 3.935 11.851 9.661 1.00 71.38 189 ASN A N 1
ATOM 1415 C CA . ASN A 1 189 ? 4.857 12.971 9.866 1.00 71.38 189 ASN A CA 1
ATOM 1416 C C . ASN A 1 189 ? 6.313 12.495 9.873 1.00 71.38 189 ASN A C 1
ATOM 1418 O O . ASN A 1 189 ? 7.162 13.102 9.221 1.00 71.38 189 ASN A O 1
ATOM 1422 N N . ASN A 1 190 ? 6.596 11.355 10.508 1.00 67.06 190 ASN A N 1
ATOM 1423 C CA . ASN A 1 190 ? 7.912 10.722 10.438 1.00 67.06 190 ASN A CA 1
ATOM 1424 C C . ASN A 1 190 ? 8.286 10.353 8.995 1.00 67.06 190 ASN A C 1
ATOM 1426 O O . ASN A 1 190 ? 9.429 10.549 8.579 1.00 67.06 190 ASN A O 1
ATOM 1430 N N . LEU A 1 191 ? 7.327 9.866 8.202 1.00 65.75 191 LEU A N 1
ATOM 1431 C CA . LEU A 1 191 ? 7.535 9.576 6.782 1.00 65.75 191 LEU A CA 1
ATOM 1432 C C . LEU A 1 191 ? 7.742 10.843 5.947 1.00 65.75 191 LEU A C 1
ATOM 1434 O O . LEU A 1 191 ? 8.632 10.863 5.096 1.00 65.75 191 LEU A O 1
ATOM 1438 N N . ARG A 1 192 ? 6.980 11.915 6.200 1.00 63.22 192 ARG A N 1
ATOM 1439 C CA . ARG A 1 192 ? 7.174 13.224 5.555 1.00 63.22 192 ARG A CA 1
ATOM 1440 C C . ARG A 1 192 ? 8.584 13.743 5.817 1.00 63.22 192 ARG A C 1
ATOM 1442 O O . ARG A 1 192 ? 9.289 14.069 4.865 1.00 63.22 192 ARG A O 1
ATOM 1449 N N . ASN A 1 193 ? 9.037 13.706 7.067 1.00 58.28 193 ASN A N 1
ATOM 1450 C CA . ASN A 1 193 ? 10.372 14.168 7.446 1.00 58.28 193 ASN A CA 1
ATOM 1451 C C . ASN A 1 193 ? 11.483 13.327 6.792 1.00 58.28 193 ASN A C 1
ATOM 1453 O O . ASN A 1 193 ? 12.463 13.882 6.296 1.00 58.28 193 ASN A O 1
ATOM 1457 N N . LYS A 1 194 ? 11.311 12.000 6.690 1.00 50.56 194 LYS A N 1
ATOM 1458 C CA . LYS A 1 194 ? 12.259 11.111 5.988 1.00 50.56 194 LYS A CA 1
ATOM 1459 C C . LYS A 1 194 ? 12.256 11.297 4.464 1.00 50.56 194 LYS A C 1
ATOM 1461 O O . LYS A 1 194 ? 13.303 11.173 3.832 1.00 50.56 194 LYS A O 1
ATOM 1466 N N . THR A 1 195 ? 11.105 11.617 3.872 1.00 47.94 195 THR A N 1
ATOM 1467 C CA . THR A 1 195 ? 10.954 11.828 2.420 1.00 47.94 195 THR A CA 1
ATOM 1468 C C . THR A 1 195 ? 11.512 13.185 1.985 1.00 47.94 195 THR A C 1
ATOM 1470 O O . THR A 1 195 ? 12.146 13.276 0.935 1.00 47.94 195 THR A O 1
ATOM 1473 N N . VAL A 1 196 ? 11.338 14.225 2.809 1.00 40.47 196 VAL A N 1
ATOM 1474 C CA . VAL A 1 196 ? 11.892 15.570 2.579 1.00 40.47 196 VAL A CA 1
ATOM 1475 C C . VAL A 1 196 ? 13.399 15.612 2.877 1.00 40.47 196 VAL A C 1
ATOM 1477 O O . VAL A 1 196 ? 14.143 16.236 2.127 1.00 40.47 196 VAL A O 1
ATOM 1480 N N . GLY A 1 197 ? 13.886 14.869 3.880 1.00 29.80 197 GLY A N 1
ATOM 1481 C CA . GLY A 1 197 ? 15.318 14.775 4.211 1.00 29.80 197 GLY A CA 1
ATOM 1482 C C . GLY A 1 197 ? 16.185 14.003 3.202 1.00 29.80 197 GLY A C 1
ATOM 1483 O O . GLY A 1 197 ? 17.408 14.076 3.269 1.00 29.80 197 GLY A O 1
ATOM 1484 N N . ARG A 1 198 ? 15.576 13.283 2.247 1.00 34.47 198 ARG A N 1
ATOM 1485 C CA . ARG A 1 198 ? 16.252 12.645 1.094 1.00 34.47 198 ARG A CA 1
ATOM 1486 C C . ARG A 1 198 ? 15.772 13.217 -0.249 1.00 34.47 198 ARG A C 1
ATOM 1488 O O . ARG A 1 198 ? 15.746 12.524 -1.274 1.00 34.47 198 ARG A O 1
ATOM 1495 N N . GLY A 1 199 ? 15.345 14.479 -0.235 1.00 27.34 199 GLY A N 1
ATOM 1496 C CA . GLY A 1 199 ? 15.164 15.303 -1.422 1.00 27.34 199 GLY A CA 1
ATOM 1497 C C . GLY A 1 199 ? 16.479 15.993 -1.762 1.00 27.34 199 GLY A C 1
ATOM 1498 O O . GLY A 1 199 ? 17.088 16.619 -0.902 1.00 27.34 199 GLY A O 1
ATOM 1499 N N . CYS A 1 200 ? 16.925 15.848 -3.009 1.00 31.77 200 CYS A N 1
ATOM 1500 C CA . CYS A 1 200 ? 18.039 16.581 -3.590 1.00 31.77 200 CYS A CA 1
ATOM 1501 C C . CYS A 1 200 ? 18.056 18.039 -3.109 1.00 31.77 200 CYS A C 1
ATOM 1503 O O . CYS A 1 200 ? 17.182 18.823 -3.479 1.00 31.77 200 CYS A O 1
ATOM 1505 N N . ALA A 1 201 ? 19.082 18.416 -2.348 1.00 25.28 201 ALA A N 1
ATOM 1506 C CA . ALA A 1 201 ? 19.484 19.806 -2.271 1.00 25.28 201 ALA A CA 1
ATOM 1507 C C . ALA A 1 201 ? 20.048 20.171 -3.649 1.00 25.28 201 ALA A C 1
ATOM 1509 O O . ALA A 1 201 ? 21.245 20.061 -3.899 1.00 25.28 201 ALA A O 1
ATOM 1510 N N . SER A 1 202 ? 19.179 20.585 -4.573 1.00 30.14 202 SER A N 1
ATOM 1511 C CA . SER A 1 202 ? 19.605 21.552 -5.572 1.00 30.14 202 SER A CA 1
ATOM 1512 C C . SER A 1 202 ? 20.074 22.761 -4.775 1.00 30.14 202 SER A C 1
ATOM 1514 O O . SER A 1 202 ? 19.263 23.522 -4.243 1.00 30.14 202 SER A O 1
ATOM 1516 N N . SER A 1 203 ? 21.388 22.877 -4.605 1.00 24.67 203 SER A N 1
ATOM 1517 C CA . SER A 1 203 ? 22.018 24.073 -4.075 1.00 24.67 203 SER A CA 1
ATOM 1518 C C . SER A 1 203 ? 21.422 25.265 -4.827 1.00 24.67 203 SER A C 1
ATOM 1520 O O . SER A 1 203 ? 21.341 25.205 -6.060 1.00 24.67 203 SER A O 1
ATOM 1522 N N . PRO A 1 204 ? 20.997 26.349 -4.160 1.00 28.97 204 PRO A N 1
ATOM 1523 C CA . PRO A 1 204 ? 20.682 27.564 -4.881 1.00 28.97 204 PRO A CA 1
ATOM 1524 C C . PRO A 1 204 ? 21.991 28.003 -5.532 1.00 28.97 204 PRO A C 1
ATOM 1526 O O . PRO A 1 204 ? 22.916 28.449 -4.851 1.00 28.97 204 PRO A O 1
ATOM 1529 N N . CYS A 1 205 ? 22.103 27.823 -6.847 1.00 27.91 205 CYS A N 1
ATOM 1530 C CA . CYS A 1 205 ? 23.159 28.434 -7.631 1.00 27.91 205 CYS A CA 1
ATOM 1531 C C . CYS A 1 205 ? 22.958 29.944 -7.479 1.00 27.91 205 CYS A C 1
ATOM 1533 O O . CYS A 1 205 ? 22.111 30.548 -8.136 1.00 27.91 205 CYS A O 1
ATOM 1535 N N . ARG A 1 206 ? 23.672 30.529 -6.514 1.00 30.36 206 ARG A N 1
ATOM 1536 C CA . ARG A 1 206 ? 23.620 31.941 -6.150 1.00 30.36 206 ARG A CA 1
ATOM 1537 C C . ARG A 1 206 ? 24.120 32.727 -7.359 1.00 30.36 206 ARG A C 1
ATOM 1539 O O . ARG A 1 206 ? 25.317 32.954 -7.509 1.00 30.36 206 ARG A O 1
ATOM 1546 N N . ARG A 1 207 ? 23.208 33.110 -8.260 1.00 29.92 207 ARG A N 1
ATOM 1547 C CA . ARG A 1 207 ? 23.480 34.098 -9.306 1.00 29.92 207 ARG A CA 1
ATOM 1548 C C . ARG A 1 207 ? 23.894 35.383 -8.591 1.00 29.92 207 ARG A C 1
ATOM 1550 O O . ARG A 1 207 ? 23.051 36.106 -8.070 1.00 29.92 207 ARG A O 1
ATOM 1557 N N . ARG A 1 208 ? 25.202 35.653 -8.531 1.00 29.14 208 ARG A N 1
ATOM 1558 C CA . ARG A 1 208 ? 25.710 37.003 -8.274 1.00 29.14 208 ARG A CA 1
ATOM 1559 C C . ARG A 1 208 ? 25.252 37.862 -9.446 1.00 29.14 208 ARG A C 1
ATOM 1561 O O . ARG A 1 208 ? 25.827 37.787 -10.529 1.00 29.14 208 ARG A O 1
ATOM 1568 N N . ALA A 1 209 ? 24.199 38.641 -9.229 1.00 33.59 209 ALA A N 1
ATOM 1569 C CA . ALA A 1 209 ? 23.906 39.783 -10.072 1.00 33.59 209 ALA A CA 1
ATOM 1570 C C . ALA A 1 209 ? 25.120 40.721 -10.008 1.00 33.59 209 ALA A C 1
ATOM 1572 O O . ALA A 1 209 ? 25.525 41.170 -8.936 1.00 33.59 209 ALA A O 1
ATOM 1573 N N . ARG A 1 210 ? 25.748 40.942 -11.163 1.00 34.34 210 ARG A N 1
ATOM 1574 C CA . ARG A 1 210 ? 26.706 42.023 -11.366 1.00 34.34 210 ARG A CA 1
ATOM 1575 C C . ARG A 1 210 ? 25.919 43.331 -11.345 1.00 34.34 210 ARG A C 1
ATOM 1577 O O . ARG A 1 210 ? 25.102 43.554 -12.229 1.00 34.34 210 ARG A O 1
ATOM 1584 N N . SER A 1 211 ? 26.208 44.194 -10.384 1.00 31.30 211 SER A N 1
ATOM 1585 C CA . SER A 1 211 ? 25.973 45.634 -10.492 1.00 31.30 211 SER A CA 1
ATOM 1586 C C . SER A 1 211 ? 27.251 46.336 -10.035 1.00 31.30 211 SER A C 1
ATOM 1588 O O . SER A 1 211 ? 27.436 46.624 -8.856 1.00 31.30 211 SER A O 1
ATOM 1590 N N . CYS A 1 212 ? 28.182 46.534 -10.968 1.00 28.92 212 CYS A N 1
ATOM 1591 C CA . CYS A 1 212 ? 29.284 47.473 -10.792 1.00 28.92 212 CYS A CA 1
ATOM 1592 C C . CYS A 1 212 ? 28.806 48.827 -11.303 1.00 28.92 212 CYS A C 1
ATOM 1594 O O . CYS A 1 212 ? 28.789 49.034 -12.512 1.00 28.92 212 CYS A O 1
ATOM 1596 N N . ILE A 1 213 ? 28.440 49.728 -10.394 1.00 33.91 213 ILE A N 1
ATOM 1597 C CA . ILE A 1 213 ? 28.372 51.164 -10.658 1.00 33.91 213 ILE A CA 1
ATOM 1598 C C . ILE A 1 213 ? 29.024 51.896 -9.470 1.00 33.91 213 ILE A C 1
ATOM 1600 O O . ILE A 1 213 ? 28.600 51.759 -8.328 1.00 33.91 213 ILE A O 1
ATOM 1604 N N . THR A 1 214 ? 30.093 52.617 -9.831 1.00 31.56 214 THR A N 1
ATOM 1605 C CA . THR A 1 214 ? 30.705 53.829 -9.249 1.00 31.56 214 THR A CA 1
ATOM 1606 C C . THR A 1 214 ? 31.364 53.848 -7.861 1.00 31.56 214 THR A C 1
ATOM 1608 O O . THR A 1 214 ? 30.727 53.714 -6.825 1.00 31.56 214 THR A O 1
ATOM 1611 N N . SER A 1 215 ? 32.657 54.205 -7.936 1.00 31.53 215 SER A N 1
ATOM 1612 C CA . SER A 1 215 ? 33.394 55.211 -7.147 1.00 31.53 215 SER A CA 1
ATOM 1613 C C . SER A 1 215 ? 33.569 55.014 -5.642 1.00 31.53 215 SER A C 1
ATOM 1615 O O . SER A 1 215 ? 32.626 55.174 -4.880 1.00 31.53 215 SER A O 1
ATOM 1617 N N . CYS A 1 216 ? 34.828 54.839 -5.227 1.00 27.80 216 CYS A N 1
ATOM 1618 C CA . CYS A 1 216 ? 35.508 55.748 -4.294 1.00 27.80 216 CYS A CA 1
ATOM 1619 C C . CYS A 1 216 ? 36.997 55.366 -4.182 1.00 27.80 216 CYS A C 1
ATOM 1621 O O . CYS A 1 216 ? 37.344 54.267 -3.762 1.00 27.80 216 CYS A O 1
ATOM 1623 N N . VAL A 1 217 ? 37.868 56.293 -4.581 1.00 32.62 217 VAL A N 1
ATOM 1624 C CA . VAL A 1 217 ? 39.295 56.378 -4.212 1.00 32.62 217 VAL A CA 1
ATOM 1625 C C . VAL A 1 217 ? 39.341 57.324 -3.001 1.00 32.62 217 VAL A C 1
ATOM 1627 O O . VAL A 1 217 ? 38.570 58.287 -3.011 1.00 32.62 217 VAL A O 1
ATOM 1630 N N . PRO A 1 218 ? 40.157 57.080 -1.953 1.00 40.94 218 PRO A N 1
ATOM 1631 C CA . PRO A 1 218 ? 41.441 57.789 -1.868 1.00 40.94 218 PRO A CA 1
ATOM 1632 C C . PRO A 1 218 ? 42.619 57.046 -1.197 1.00 40.94 218 PRO A C 1
ATOM 1634 O O . PRO A 1 218 ? 42.500 56.474 -0.125 1.00 40.94 218 PRO A O 1
ATOM 1637 N N . VAL A 1 219 ? 43.785 57.195 -1.842 1.00 31.81 219 VAL A N 1
ATOM 1638 C CA . VAL A 1 219 ? 45.053 57.714 -1.280 1.00 31.81 219 VAL A CA 1
ATOM 1639 C C . VAL A 1 219 ? 45.736 56.934 -0.146 1.00 31.81 219 VAL A C 1
ATOM 1641 O O . VAL A 1 219 ? 45.313 56.960 1.002 1.00 31.81 219 VAL A O 1
ATOM 1644 N N . CYS A 1 220 ? 46.936 56.422 -0.441 1.00 28.48 220 CYS A N 1
ATOM 1645 C CA . CYS A 1 220 ? 48.047 56.450 0.510 1.00 28.48 220 CYS A CA 1
ATOM 1646 C C . CYS A 1 220 ? 49.386 56.599 -0.239 1.00 28.48 220 CYS A C 1
ATOM 1648 O O . CYS A 1 220 ? 49.562 56.124 -1.361 1.00 28.48 220 CYS A O 1
ATOM 1650 N N . SER A 1 221 ? 50.280 57.369 0.364 1.00 32.38 221 SER A N 1
ATOM 1651 C CA . SER A 1 221 ? 51.414 58.101 -0.201 1.00 32.38 221 SER A CA 1
ATOM 1652 C C . SER A 1 221 ? 52.748 57.324 -0.253 1.00 32.38 221 SER A C 1
ATOM 1654 O O . SER A 1 221 ? 53.080 56.577 0.656 1.00 32.38 221 SER A O 1
ATOM 1656 N N . ARG A 1 222 ? 53.496 57.583 -1.340 1.00 32.84 222 ARG A N 1
ATOM 1657 C CA . ARG A 1 222 ? 54.937 57.386 -1.697 1.00 32.84 222 ARG A CA 1
ATOM 1658 C C . ARG A 1 222 ? 55.999 57.637 -0.576 1.00 32.84 222 ARG A C 1
ATOM 1660 O O . ARG A 1 222 ? 55.573 58.169 0.445 1.00 32.84 222 ARG A O 1
ATOM 1667 N N . PRO A 1 223 ? 57.359 57.502 -0.778 1.00 47.34 223 PRO A N 1
ATOM 1668 C CA . PRO A 1 223 ? 58.192 57.062 -1.949 1.00 47.34 223 PRO A CA 1
ATOM 1669 C C . PRO A 1 223 ? 59.528 56.262 -1.659 1.00 47.34 223 PRO A C 1
ATOM 1671 O O . PRO A 1 223 ? 59.884 56.019 -0.515 1.00 47.34 223 PRO A O 1
ATOM 1674 N N . CYS A 1 224 ? 60.315 56.024 -2.744 1.00 29.20 224 CYS A N 1
ATOM 1675 C CA . CYS A 1 224 ? 61.808 55.936 -2.897 1.00 29.20 224 CYS A CA 1
ATOM 1676 C C . CYS A 1 224 ? 62.497 54.541 -2.906 1.00 29.20 224 CYS A C 1
ATOM 1678 O O . CYS A 1 224 ? 62.419 53.813 -1.932 1.00 29.20 224 CYS A O 1
ATOM 1680 N N . ARG A 1 225 ? 63.028 54.077 -4.070 1.00 32.44 225 ARG A N 1
ATOM 1681 C CA . ARG A 1 225 ? 64.439 54.142 -4.604 1.00 32.44 225 ARG A CA 1
ATOM 1682 C C . ARG A 1 225 ? 65.410 53.236 -3.797 1.00 32.44 225 ARG A C 1
ATOM 1684 O O . ARG A 1 225 ? 65.418 53.366 -2.590 1.00 32.44 225 ARG A O 1
ATOM 1691 N N . THR A 1 226 ? 66.218 52.293 -4.317 1.00 35.12 226 THR A N 1
ATOM 1692 C CA . THR A 1 226 ? 67.138 52.231 -5.485 1.00 35.12 226 THR A CA 1
ATOM 1693 C C . THR A 1 226 ? 67.553 50.770 -5.831 1.00 35.12 226 THR A C 1
ATOM 1695 O O . THR A 1 226 ? 67.681 49.945 -4.934 1.00 35.12 226 THR A O 1
ATOM 1698 N N . ASN A 1 227 ? 67.836 50.480 -7.111 1.00 35.88 227 ASN A N 1
ATOM 1699 C CA . ASN A 1 227 ? 68.648 49.346 -7.647 1.00 35.88 227 ASN A CA 1
ATOM 1700 C C . ASN A 1 227 ? 70.167 49.735 -7.578 1.00 35.88 227 ASN A C 1
ATOM 1702 O O . ASN A 1 227 ? 70.387 50.909 -7.266 1.00 35.88 227 ASN A O 1
ATOM 1706 N N . PRO A 1 228 ? 71.222 48.963 -7.970 1.00 48.69 228 PRO A N 1
ATOM 1707 C CA . PRO A 1 228 ? 71.375 47.551 -8.392 1.00 48.69 228 PRO A CA 1
ATOM 1708 C C . PRO A 1 228 ? 72.646 46.818 -7.841 1.00 48.69 228 PRO A C 1
ATOM 1710 O O . PRO A 1 228 ? 73.585 47.439 -7.352 1.00 48.69 228 PRO A O 1
ATOM 1713 N N . SER A 1 229 ? 72.761 45.498 -8.035 1.00 36.81 229 SER A N 1
ATOM 1714 C CA . SER A 1 229 ? 74.054 44.774 -8.124 1.00 36.81 229 SER A CA 1
ATOM 1715 C C . SER A 1 229 ? 73.851 43.519 -8.993 1.00 36.81 229 SER A C 1
ATOM 1717 O O . SER A 1 229 ? 72.934 42.741 -8.770 1.00 36.81 229 SER A O 1
ATOM 1719 N N . ALA A 1 230 ? 74.417 43.454 -10.197 1.00 39.38 230 ALA A N 1
ATOM 1720 C CA . ALA A 1 230 ? 75.802 43.150 -10.573 1.00 39.38 230 ALA A CA 1
ATOM 1721 C C . ALA A 1 230 ? 75.928 41.697 -11.081 1.00 39.38 230 ALA A C 1
ATOM 1723 O O . ALA A 1 230 ? 75.804 40.713 -10.362 1.00 39.38 230 ALA A O 1
ATOM 1724 N N . THR A 1 231 ? 76.151 41.636 -12.385 1.00 39.59 231 THR A N 1
ATOM 1725 C CA . THR A 1 231 ? 76.447 40.535 -13.300 1.00 39.59 231 THR A CA 1
ATOM 1726 C C . THR A 1 231 ? 77.681 39.712 -12.906 1.00 39.59 231 THR A C 1
ATOM 1728 O O . THR A 1 231 ? 78.722 40.303 -12.630 1.00 39.59 231 THR A O 1
ATOM 1731 N N . ARG A 1 232 ? 77.629 38.373 -13.048 1.00 35.44 232 ARG A N 1
ATOM 1732 C CA . ARG A 1 232 ? 78.709 37.562 -13.668 1.00 35.44 232 ARG A CA 1
ATOM 1733 C C . ARG A 1 232 ? 78.331 36.081 -13.868 1.00 35.44 232 ARG A C 1
ATOM 1735 O O . ARG A 1 232 ? 78.119 35.344 -12.917 1.00 35.44 232 ARG A O 1
ATOM 1742 N N . TRP A 1 233 ? 78.310 35.672 -15.133 1.00 38.22 233 TRP A N 1
ATOM 1743 C CA . TRP A 1 233 ? 78.703 34.345 -15.648 1.00 38.22 233 TRP A CA 1
ATOM 1744 C C . TRP A 1 233 ? 80.210 34.420 -16.035 1.00 38.22 233 TRP A C 1
ATOM 1746 O O . TRP A 1 233 ? 80.721 35.547 -16.028 1.00 38.22 233 TRP A O 1
ATOM 1756 N N . PRO A 1 234 ? 80.947 33.343 -16.414 1.00 54.38 234 PRO A N 1
ATOM 1757 C CA . PRO A 1 234 ? 80.482 32.031 -16.886 1.00 54.38 234 PRO A CA 1
ATOM 1758 C C . PRO A 1 234 ? 81.218 30.797 -16.311 1.00 54.38 234 PRO A C 1
ATOM 1760 O O . PRO A 1 234 ? 82.246 30.886 -15.644 1.00 54.38 234 PRO A O 1
ATOM 1763 N N . ALA A 1 235 ? 80.673 29.624 -16.638 1.00 45.19 235 ALA A N 1
ATOM 1764 C CA . ALA A 1 235 ? 81.260 28.308 -16.425 1.00 45.19 235 ALA A CA 1
ATOM 1765 C C . ALA A 1 235 ? 82.216 27.921 -17.568 1.00 45.19 235 ALA A C 1
ATOM 1767 O O . ALA A 1 235 ? 81.820 27.996 -18.729 1.00 45.19 235 ALA A O 1
ATOM 1768 N N . THR A 1 236 ? 83.422 27.434 -17.236 1.00 48.34 236 THR A N 1
ATOM 1769 C CA . THR A 1 236 ? 84.199 26.525 -18.105 1.00 48.34 236 THR A CA 1
ATOM 1770 C C . THR A 1 236 ? 85.194 25.673 -17.297 1.00 48.34 236 THR A C 1
ATOM 1772 O O . THR A 1 236 ? 86.107 26.211 -16.686 1.00 48.34 236 THR A O 1
ATOM 1775 N N . THR A 1 237 ? 84.997 24.350 -17.385 1.00 49.91 237 THR A N 1
ATOM 1776 C CA . THR A 1 237 ? 85.946 23.206 -17.365 1.00 49.91 237 THR A CA 1
ATOM 1777 C C . THR A 1 237 ? 86.941 22.932 -16.220 1.00 49.91 237 THR A C 1
ATOM 1779 O O . THR A 1 237 ? 87.830 23.731 -15.947 1.00 49.91 237 THR A O 1
ATOM 1782 N N . ARG A 1 238 ? 86.895 21.642 -15.824 1.00 39.09 238 ARG A N 1
ATOM 1783 C CA . ARG A 1 238 ? 87.739 20.813 -14.937 1.00 39.09 238 ARG A CA 1
ATOM 1784 C C . ARG A 1 238 ? 87.453 20.873 -13.444 1.00 39.09 238 ARG A C 1
ATOM 1786 O O . ARG A 1 238 ? 87.591 21.952 -12.842 1.00 39.09 238 ARG A O 1
#

Sequence (238 aa):
MKTLFEKTFARLENRGDQASTFLLTQSMGGGKTHNMIALGLLAKHPALRAKVLGRNGAGHAVGAIRVIGFHGRQTDAQFGIWGELADQLGKKEVFKDHYQPLQAPEQSAWINRLKGEPTLIFLDELPPYLEAVQAKSIGSTTLSTVTATAIANLLVAVNKAELSNVCVVIADLTASWQAGGAMLNGALNNLRNKTVGRGCASSPCRRRARSCITSCVPVCSRPCRTNPSATRWPATTR

InterPro domains:
  IPR007555 Domain of unknown function DUF499 [PF04465] (81-171)

Nearest PDB structures (foldseek):
  6p8v-assembly1_B  TM=4.976E-01  e=1.335E-01  Escherichia coli MS 115-1
  8w8d-assembly1_B  TM=3.756E-01  e=2.493E-01  Escherichia coli K-12
  1pvo-assembly1_B  TM=3.693E-01  e=5.522E-01  Escherichia coli
  1um9-assembly1_A  TM=1.609E-01  e=4.929E-01  Thermus thermophilus
  5gk5-assembly4_G  TM=2.524E-01  e=7.969E+00  Escherichia coli K-12

Radius of gyration: 30.28 Å; Cα contacts (8 Å, |Δi|>4): 285; chains: 1; bounding box: 108×76×48 Å

Secondary structure (DSSP, 8-state):
-HHHHHHHHHHHTT-SS--SEEEE---SSS-HHHHHHHHHHHHH-HHHHHHHH-TTSTTSSS---EEEEEETT-TT-TTHHHHHHHHHTT-GGGGHHHHTTB-PPPHHHHHHHHSSS-EEEEEE-HHHHHHHTTT-EETTEEHHHHHHHHHHHHHHHTTSGGGTTEEEEEE---S---SS-HHHHHHHHHHHHHHHTTS---------------------------------------

pLDDT: mean 71.75, std 20.87, range [24.67, 95.06]

Foldseek 3Di:
DLVVLQLLLCLLLLNDQGQQEAEDEDDDDDPPVVVLVVSLCLQQDVPVVCVPQNCPGRNNNADRAAEAEDAQVPQVPLQARVCRRCVSLVNNVVCPVCVVQPAQDALVRLLVSQADGQYEYEYEDNPNNLVSQQPDDRVPHTPSLRNLNNVLRNLVSCSDPRNSRHHYYYYDDPDDPPPNNPSNCVSVVVSVCVVVVPDDPPPPPPPPDDDDDDDDDDDDDDDDDDDDDDDDDDDDDD

Organism: NCBI:txid1860102

Mean predicted aligned error: 13.86 Å